Protein AF-A0A9K3E503-F1 (afdb_monomer_lite)

Secondary structure (DSSP, 8-state):
-HHHHHHHHHHHHHHHHHHHHHHHHHHHHHHHHT---HHHHHHHHHHTT--HHHHHHHHHHHHHIIIIIHHHHHHHHHHSHHHHHHHHHHHHHHHHHHHTTTHHHHHHHHHHT----------HHHHHHHHHHHHHHHTPPPHHHHHHHH-TT--HHHHHHHHS---S-----TT---S----------------

Organism: Helianthus annuus (NCBI:txid4232)

Foldseek 3Di:
DVVVVVVVVVVVVVVVVVVVVVVVVVVVVVCVVPDDDVVNVVVVCVVVVHDPVNVVVVVVLVVCCVPPVVVLQVVLLCPDPVLVVLVVQLVVLVCVQVPPQDDPVVVVCVVVVDDDDDDPPGPVVSVVVNVVSVCVSVPDDRVLVVVCVVCVPDDSVVSVVSSDDPDDDDDDDPVPPDPDDPPDDDDDPDDDDDD

Radius of gyration: 33.87 Å; chains: 1; bounding box: 90×36×91 Å

Structure (mmCIF, N/CA/C/O backbone):
data_AF-A0A9K3E503-F1
#
_entry.id   AF-A0A9K3E503-F1
#
loop_
_atom_site.group_PDB
_atom_site.id
_atom_site.type_symbol
_atom_site.label_atom_id
_atom_site.label_alt_id
_atom_site.label_comp_id
_atom_site.label_asym_id
_atom_site.label_entity_id
_atom_site.label_seq_id
_atom_site.pdbx_PDB_ins_code
_atom_site.Cartn_x
_atom_site.Cartn_y
_atom_site.Cartn_z
_atom_site.occupancy
_atom_site.B_iso_or_equiv
_atom_site.auth_seq_id
_atom_site.auth_comp_id
_atom_site.auth_asym_id
_atom_site.auth_atom_id
_atom_site.pdbx_PDB_model_num
ATOM 1 N N . MET A 1 1 ? -11.307 3.758 -65.102 1.00 61.88 1 MET A N 1
ATOM 2 C CA . MET A 1 1 ? -11.541 4.158 -63.690 1.00 61.88 1 MET A CA 1
ATOM 3 C C . MET A 1 1 ? -10.649 3.379 -62.724 1.00 61.88 1 MET A C 1
ATOM 5 O O . MET A 1 1 ? -10.085 4.011 -61.844 1.00 61.88 1 MET A O 1
ATOM 9 N N . LEU A 1 2 ? -10.472 2.063 -62.908 1.00 70.62 2 LEU A N 1
ATOM 10 C CA . LEU A 1 2 ? -9.603 1.213 -62.073 1.00 70.62 2 LEU A CA 1
ATOM 11 C C . LEU A 1 2 ? -8.116 1.608 -62.121 1.00 70.62 2 LEU A C 1
ATOM 13 O O . LEU A 1 2 ? -7.549 1.902 -61.078 1.00 70.62 2 LEU A O 1
ATOM 17 N N . GLU A 1 3 ? -7.537 1.800 -63.310 1.00 75.75 3 GLU A N 1
ATOM 18 C CA . GLU A 1 3 ? -6.114 2.179 -63.436 1.00 75.75 3 GLU A CA 1
ATOM 19 C C . GLU A 1 3 ? -5.738 3.497 -62.737 1.00 75.75 3 GLU A C 1
ATOM 21 O O . GLU A 1 3 ? -4.605 3.687 -62.304 1.00 75.75 3 GLU A O 1
ATOM 26 N N . LYS A 1 4 ? -6.678 4.448 -62.631 1.00 79.31 4 LYS A N 1
ATOM 27 C CA . LYS A 1 4 ? -6.435 5.711 -61.915 1.00 79.31 4 LYS A CA 1
ATOM 28 C C . LYS A 1 4 ? -6.378 5.494 -60.401 1.00 79.31 4 LYS A C 1
ATOM 30 O O . LYS A 1 4 ? -5.615 6.184 -59.735 1.00 79.31 4 LYS A O 1
ATOM 35 N N . LYS A 1 5 ? -7.164 4.547 -59.877 1.00 79.88 5 LYS A N 1
ATOM 36 C CA . LYS A 1 5 ? -7.157 4.173 -58.457 1.00 79.88 5 LYS A CA 1
ATOM 37 C C . LYS A 1 5 ? -5.901 3.385 -58.098 1.00 79.88 5 LYS A C 1
ATOM 39 O O . LYS A 1 5 ? -5.298 3.676 -57.078 1.00 79.88 5 LYS A O 1
ATOM 44 N N . GLU A 1 6 ? -5.463 2.471 -58.961 1.00 81.50 6 GLU A N 1
ATOM 45 C CA . GLU A 1 6 ? -4.222 1.708 -58.759 1.00 81.50 6 GLU A CA 1
ATOM 46 C C . GLU A 1 6 ? -2.989 2.615 -58.737 1.00 81.50 6 GLU A C 1
ATOM 48 O O . GLU A 1 6 ? -2.132 2.474 -57.872 1.00 81.50 6 GLU A O 1
ATOM 53 N N . ARG A 1 7 ? -2.930 3.616 -59.626 1.00 84.00 7 ARG A N 1
ATOM 54 C CA . ARG A 1 7 ? -1.847 4.613 -59.615 1.00 84.00 7 ARG A CA 1
ATOM 55 C C . ARG A 1 7 ? -1.886 5.533 -58.396 1.00 84.00 7 ARG A C 1
ATOM 57 O O . ARG A 1 7 ? -0.832 5.972 -57.956 1.00 84.00 7 ARG A O 1
ATOM 64 N N . ALA A 1 8 ? -3.071 5.862 -57.883 1.00 85.62 8 ALA A N 1
ATOM 65 C CA . ALA A 1 8 ? -3.196 6.646 -56.654 1.00 85.62 8 ALA A CA 1
ATOM 66 C C . ALA A 1 8 ? -2.721 5.834 -55.442 1.00 85.62 8 ALA A C 1
ATOM 68 O O . ALA A 1 8 ? -1.895 6.314 -54.676 1.00 85.62 8 ALA A O 1
ATOM 69 N N . TRP A 1 9 ? -3.149 4.574 -55.352 1.00 87.38 9 TRP A N 1
ATOM 70 C CA . TRP A 1 9 ? -2.738 3.660 -54.293 1.00 87.38 9 TRP A CA 1
ATOM 71 C C . TRP A 1 9 ? -1.231 3.373 -54.314 1.00 87.38 9 TRP A C 1
ATOM 73 O O . TRP A 1 9 ? -0.597 3.380 -53.268 1.00 87.38 9 TRP A O 1
ATOM 83 N N . ALA A 1 10 ? -0.623 3.206 -55.494 1.00 88.69 10 ALA A N 1
ATOM 84 C CA . ALA A 1 10 ? 0.825 3.021 -55.610 1.00 88.69 10 ALA A CA 1
ATOM 85 C C . ALA A 1 10 ? 1.620 4.215 -55.050 1.00 88.69 10 ALA A C 1
ATOM 87 O O . ALA A 1 10 ? 2.601 4.009 -54.345 1.00 88.69 10 ALA A O 1
ATOM 88 N N . ARG A 1 11 ? 1.165 5.450 -55.302 1.00 88.88 11 ARG A N 1
ATOM 89 C CA . ARG A 1 11 ? 1.800 6.663 -54.756 1.00 88.88 11 ARG A CA 1
ATOM 90 C C . ARG A 1 11 ? 1.593 6.807 -53.255 1.00 88.88 11 ARG A C 1
ATOM 92 O O . ARG A 1 11 ? 2.497 7.250 -52.565 1.00 88.88 11 ARG A O 1
ATOM 99 N N . GLU A 1 12 ? 0.415 6.445 -52.751 1.00 87.81 12 GLU A N 1
ATOM 100 C CA . GLU A 1 12 ? 0.157 6.430 -51.307 1.00 87.81 12 GLU A CA 1
ATOM 101 C C . GLU A 1 12 ? 1.048 5.405 -50.598 1.00 87.81 12 GLU A C 1
ATOM 103 O O . GLU A 1 12 ? 1.606 5.700 -49.547 1.00 87.81 12 GLU A O 1
ATOM 108 N N . MET A 1 13 ? 1.238 4.223 -51.189 1.00 91.00 13 MET A N 1
ATOM 109 C CA . MET A 1 13 ? 2.132 3.200 -50.642 1.00 91.00 13 MET A CA 1
ATOM 110 C C . MET A 1 13 ? 3.608 3.614 -50.693 1.00 91.00 13 MET A C 1
ATOM 112 O O . MET A 1 13 ? 4.355 3.265 -49.783 1.00 91.00 13 MET A O 1
ATOM 116 N N . GLU A 1 14 ? 4.020 4.352 -51.725 1.00 92.69 14 GLU A N 1
ATOM 117 C CA . GLU A 1 14 ? 5.370 4.918 -51.845 1.00 92.69 14 GLU A CA 1
ATOM 118 C C . GLU A 1 14 ? 5.609 6.016 -50.798 1.00 92.69 14 GLU A C 1
ATOM 120 O O . GLU A 1 14 ? 6.572 5.930 -50.043 1.00 92.69 14 GLU A O 1
ATOM 125 N N . ALA A 1 15 ? 4.672 6.955 -50.641 1.00 91.06 15 ALA A N 1
ATOM 126 C CA . ALA A 1 15 ? 4.744 7.990 -49.608 1.00 91.06 15 ALA A CA 1
ATOM 127 C C . ALA A 1 15 ? 4.776 7.401 -48.184 1.00 91.06 15 ALA A C 1
ATOM 129 O O . ALA A 1 15 ? 5.547 7.848 -47.339 1.00 91.06 15 ALA A O 1
ATOM 130 N N . LEU A 1 16 ? 3.988 6.352 -47.920 1.00 89.19 16 LEU A N 1
ATOM 131 C CA . LEU A 1 16 ? 4.019 5.639 -46.638 1.00 89.19 16 LEU A CA 1
ATOM 132 C C . LEU A 1 16 ? 5.337 4.884 -46.408 1.00 89.19 16 LEU A C 1
ATOM 134 O O . LEU A 1 16 ? 5.752 4.705 -45.262 1.00 89.19 16 LEU A O 1
ATOM 138 N N . ALA A 1 17 ? 5.983 4.397 -47.471 1.00 92.06 17 ALA A N 1
ATOM 139 C CA . ALA A 1 17 ? 7.284 3.747 -47.362 1.00 92.06 17 ALA A CA 1
ATOM 140 C C . ALA A 1 17 ? 8.381 4.760 -47.005 1.00 92.06 17 ALA A C 1
ATOM 142 O O . ALA A 1 17 ? 9.189 4.470 -46.122 1.00 92.06 17 ALA A O 1
ATOM 143 N N . GLU A 1 18 ? 8.354 5.943 -47.623 1.00 91.44 18 GLU A N 1
ATOM 144 C CA . GLU A 1 18 ? 9.263 7.054 -47.316 1.00 91.44 18 GLU A CA 1
ATOM 145 C C . GLU A 1 18 ? 9.074 7.556 -45.876 1.00 91.44 18 GLU A C 1
ATOM 147 O O . GLU A 1 18 ? 10.041 7.627 -45.117 1.00 91.44 18 GLU A O 1
ATOM 152 N N . GLU A 1 19 ? 7.831 7.794 -45.442 1.00 91.31 19 GLU A N 1
ATOM 153 C CA . GLU A 1 19 ? 7.527 8.231 -44.068 1.00 91.31 19 GLU A CA 1
ATOM 154 C C . GLU A 1 19 ? 7.997 7.203 -43.023 1.00 91.31 19 GLU A C 1
ATOM 156 O O . GLU A 1 19 ? 8.531 7.546 -41.966 1.00 91.31 19 GLU A O 1
ATOM 161 N N . LYS A 1 20 ? 7.850 5.907 -43.322 1.00 91.81 20 LYS A N 1
ATOM 162 C CA . LYS A 1 20 ? 8.332 4.836 -42.444 1.00 91.81 20 LYS A CA 1
ATOM 163 C C . LYS A 1 20 ? 9.860 4.812 -42.350 1.00 91.81 20 LYS A C 1
ATOM 165 O O . LYS A 1 20 ? 10.388 4.493 -41.283 1.00 91.81 20 LYS A O 1
ATOM 170 N N . GLU A 1 21 ? 10.565 5.089 -43.443 1.00 93.94 21 GLU A N 1
ATOM 171 C CA . GLU A 1 21 ? 12.027 5.155 -43.452 1.00 93.94 21 GLU A CA 1
ATOM 172 C C . GLU A 1 21 ? 12.530 6.356 -42.642 1.00 93.94 21 GLU A C 1
ATOM 174 O O . GLU A 1 21 ? 13.426 6.196 -41.810 1.00 93.94 21 GLU A O 1
ATOM 179 N N . GLU A 1 22 ? 11.887 7.515 -42.790 1.00 92.19 22 GLU A N 1
ATOM 180 C CA . GLU A 1 22 ? 12.180 8.715 -42.003 1.00 92.19 22 GLU A CA 1
ATOM 181 C C . GLU A 1 22 ? 11.948 8.478 -40.501 1.00 92.19 22 GLU A C 1
ATOM 183 O O . GLU A 1 22 ? 12.837 8.722 -39.683 1.00 92.19 22 GLU A O 1
ATOM 188 N N . LEU A 1 23 ? 10.810 7.886 -40.125 1.00 89.75 23 LEU A N 1
ATOM 189 C CA . LEU A 1 23 ? 10.522 7.522 -38.732 1.00 89.75 23 LEU A CA 1
ATOM 190 C C . LEU A 1 23 ? 11.513 6.491 -38.176 1.00 89.75 23 LEU A C 1
ATOM 192 O O . LEU A 1 23 ? 11.885 6.554 -37.003 1.00 89.75 23 LEU A O 1
ATOM 196 N N . ALA A 1 24 ? 11.962 5.534 -38.991 1.00 92.19 24 ALA A N 1
ATOM 197 C CA . ALA A 1 24 ? 12.969 4.564 -38.570 1.00 92.19 24 ALA A CA 1
ATOM 198 C C . ALA A 1 24 ? 14.336 5.227 -38.330 1.00 92.19 24 ALA A C 1
ATOM 200 O O . ALA A 1 24 ? 15.026 4.870 -37.368 1.00 92.19 24 ALA A O 1
ATOM 201 N N . ALA A 1 25 ? 14.714 6.197 -39.167 1.00 93.00 25 ALA A N 1
ATOM 202 C CA . ALA A 1 25 ? 15.928 6.987 -38.995 1.00 93.00 25 ALA A CA 1
ATOM 203 C C . ALA A 1 25 ? 15.859 7.865 -37.735 1.00 93.00 25 ALA A C 1
ATOM 205 O O . ALA A 1 25 ? 16.807 7.872 -36.950 1.00 93.00 25 ALA A O 1
ATOM 206 N N . GLU A 1 26 ? 14.720 8.511 -37.483 1.00 90.31 26 GLU A N 1
ATOM 207 C CA . GLU A 1 26 ? 14.491 9.334 -36.292 1.00 90.31 26 GLU A CA 1
ATOM 208 C C . GLU A 1 26 ? 14.538 8.494 -35.005 1.00 90.31 26 GLU A C 1
ATOM 210 O O . GLU A 1 26 ? 15.244 8.830 -34.057 1.00 90.31 26 GLU A O 1
ATOM 215 N N . VAL A 1 27 ? 13.881 7.327 -34.979 1.00 87.06 27 VAL A N 1
ATOM 216 C CA . VAL A 1 27 ? 13.947 6.404 -33.830 1.00 87.06 27 VAL A CA 1
ATOM 217 C C . VAL A 1 27 ? 15.375 5.919 -33.583 1.00 87.06 27 VAL A C 1
ATOM 219 O O . VAL A 1 27 ? 15.788 5.759 -32.431 1.00 87.06 27 VAL A O 1
ATOM 222 N N . LYS A 1 28 ? 16.149 5.671 -34.646 1.00 89.25 28 LYS A N 1
ATOM 223 C CA . LYS A 1 28 ? 17.558 5.291 -34.524 1.00 89.25 28 LYS A CA 1
ATOM 224 C C . LYS A 1 28 ? 18.387 6.437 -33.940 1.00 89.25 28 LYS A C 1
ATOM 226 O O . LYS A 1 28 ? 19.136 6.203 -32.995 1.00 89.25 28 LYS A O 1
ATOM 231 N N . HIS A 1 29 ? 18.205 7.656 -34.439 1.00 85.31 29 HIS A N 1
ATOM 232 C CA . HIS A 1 29 ? 18.899 8.840 -33.943 1.00 85.31 29 HIS A CA 1
ATOM 233 C C . HIS A 1 29 ? 18.573 9.122 -32.470 1.00 85.31 29 HIS A C 1
ATOM 235 O O . HIS A 1 29 ? 19.474 9.326 -31.659 1.00 85.31 29 HIS A O 1
ATOM 241 N N . GLN A 1 30 ? 17.300 9.022 -32.082 1.00 77.38 30 GLN A N 1
ATOM 242 C CA . GLN A 1 30 ? 16.880 9.159 -30.686 1.00 77.38 30 GLN A CA 1
ATOM 243 C C . GLN A 1 30 ? 17.476 8.072 -29.791 1.00 77.38 30 GLN A C 1
ATOM 245 O O . GLN A 1 30 ? 17.909 8.361 -28.677 1.00 77.38 30 GLN A O 1
ATOM 250 N N . ARG A 1 31 ? 17.542 6.820 -30.263 1.00 80.06 31 ARG A N 1
ATOM 251 C CA . ARG A 1 31 ? 18.221 5.747 -29.522 1.00 80.06 31 ARG A CA 1
ATOM 252 C C . ARG A 1 31 ? 19.698 6.044 -29.318 1.00 80.06 31 ARG A C 1
ATOM 254 O O . ARG A 1 31 ? 20.196 5.759 -28.240 1.00 80.06 31 ARG A O 1
ATOM 261 N N . GLU A 1 32 ? 20.380 6.595 -30.315 1.00 82.62 32 GLU A N 1
ATOM 262 C CA . GLU A 1 32 ? 21.791 6.973 -30.209 1.00 82.62 32 GLU A CA 1
ATOM 263 C C . GLU A 1 32 ? 21.980 8.137 -29.222 1.00 82.62 32 GLU A C 1
ATOM 265 O O . GLU A 1 32 ? 22.823 8.043 -28.332 1.00 82.62 32 GLU A O 1
ATOM 270 N N . LEU A 1 33 ? 21.137 9.173 -29.285 1.00 76.56 33 LEU A N 1
ATOM 271 C CA . LEU A 1 33 ? 21.170 10.313 -28.356 1.00 76.56 33 LEU A CA 1
ATOM 272 C C . LEU A 1 33 ? 20.869 9.926 -26.902 1.00 76.56 33 LEU A C 1
ATOM 274 O O . LEU A 1 33 ? 21.467 10.472 -25.978 1.00 76.56 33 LEU A O 1
ATOM 278 N N . HIS A 1 34 ? 19.939 8.995 -26.690 1.00 69.94 34 HIS A N 1
ATOM 279 C CA . HIS A 1 34 ? 19.568 8.508 -25.359 1.00 69.94 34 HIS A CA 1
ATOM 280 C C . HIS A 1 34 ? 20.349 7.264 -24.928 1.00 69.94 34 HIS A C 1
ATOM 282 O O . HIS A 1 34 ? 20.125 6.749 -23.828 1.00 69.94 34 HIS A O 1
ATOM 288 N N . SER A 1 35 ? 21.267 6.769 -25.763 1.00 73.88 35 SER A N 1
ATOM 289 C CA . SER A 1 35 ? 22.151 5.678 -25.375 1.00 73.88 35 SER A CA 1
ATOM 290 C C . SER A 1 35 ? 23.223 6.218 -24.440 1.00 73.88 35 SER A C 1
ATOM 292 O O . SER A 1 35 ? 24.172 6.880 -24.844 1.00 73.88 35 SER A O 1
ATOM 294 N N . VAL A 1 36 ? 23.064 5.936 -23.151 1.00 75.38 36 VAL A N 1
ATOM 295 C CA . VAL A 1 36 ? 24.156 6.104 -22.196 1.00 75.38 36 VAL A CA 1
ATOM 296 C C . VAL A 1 36 ? 25.145 4.975 -22.464 1.00 75.38 36 VAL A C 1
ATOM 298 O O . VAL A 1 36 ? 24.762 3.801 -22.440 1.00 75.38 36 VAL A O 1
ATOM 301 N N . SER A 1 37 ? 26.403 5.307 -22.759 1.00 78.62 37 SER A N 1
ATOM 302 C CA . SER A 1 37 ? 27.403 4.269 -22.983 1.00 78.62 37 SER A CA 1
ATOM 303 C C . SER A 1 37 ? 27.718 3.557 -21.665 1.00 78.62 37 SER A C 1
ATOM 305 O O . SER A 1 37 ? 27.681 4.156 -20.589 1.00 78.62 37 SER A O 1
ATOM 307 N N . GLN A 1 38 ? 28.074 2.271 -21.732 1.00 76.75 38 GLN A N 1
ATOM 308 C CA . GLN A 1 38 ? 28.505 1.525 -20.543 1.00 76.75 38 GLN A CA 1
ATOM 309 C C . GLN A 1 38 ? 29.677 2.227 -19.839 1.00 76.75 38 GLN A C 1
ATOM 311 O O . GLN A 1 38 ? 29.742 2.249 -18.618 1.00 76.75 38 GLN A O 1
ATOM 316 N N . LYS A 1 39 ? 30.554 2.875 -20.613 1.00 79.44 39 LYS A N 1
ATOM 317 C CA . LYS A 1 39 ? 31.692 3.639 -20.101 1.00 79.44 39 LYS A CA 1
ATOM 318 C C . LYS A 1 39 ? 31.259 4.869 -19.295 1.00 79.44 39 LYS A C 1
ATOM 320 O O . LYS A 1 39 ? 31.895 5.177 -18.292 1.00 79.44 39 LYS A O 1
ATOM 325 N N . ASP A 1 40 ? 30.187 5.545 -19.703 1.00 81.44 40 ASP A N 1
ATOM 326 C CA . ASP A 1 40 ? 29.635 6.689 -18.966 1.00 81.44 40 ASP A CA 1
ATOM 327 C C . ASP A 1 40 ? 28.946 6.238 -17.674 1.00 81.44 40 ASP A C 1
ATOM 329 O O . ASP A 1 40 ? 29.075 6.893 -16.640 1.00 81.44 40 ASP A O 1
ATOM 333 N N . LEU A 1 41 ? 28.273 5.081 -17.706 1.00 76.38 41 LEU A N 1
ATOM 334 C CA . LEU A 1 41 ? 27.731 4.447 -16.502 1.00 76.38 41 LEU A CA 1
ATOM 335 C C . LEU A 1 41 ? 28.844 4.057 -15.529 1.00 76.38 41 LEU A C 1
ATOM 337 O O . LEU A 1 41 ? 28.756 4.394 -14.354 1.00 76.38 41 LEU A O 1
ATOM 341 N N . ASP A 1 42 ? 29.897 3.396 -16.009 1.00 78.69 42 ASP A N 1
ATOM 342 C CA . ASP A 1 42 ? 31.034 2.972 -15.187 1.00 78.69 42 ASP A CA 1
ATOM 343 C C . ASP A 1 42 ? 31.774 4.177 -14.579 1.00 78.69 42 ASP A C 1
ATOM 345 O O . ASP A 1 42 ? 32.198 4.123 -13.425 1.00 78.69 42 ASP A O 1
ATOM 349 N N . MET A 1 43 ? 31.880 5.288 -15.318 1.00 82.06 43 MET A N 1
ATOM 350 C CA . MET A 1 43 ? 32.446 6.545 -14.819 1.00 82.06 43 MET A CA 1
ATOM 351 C C . MET A 1 43 ? 31.577 7.173 -13.723 1.00 82.06 43 MET A C 1
ATOM 353 O O . MET A 1 43 ? 32.111 7.541 -12.679 1.00 82.06 43 MET A O 1
ATOM 357 N N . MET A 1 44 ? 30.252 7.240 -13.910 1.00 79.62 44 MET A N 1
ATOM 358 C CA . MET A 1 44 ? 29.341 7.686 -12.847 1.00 79.62 44 MET A CA 1
ATOM 359 C C . MET A 1 44 ? 29.428 6.778 -11.619 1.00 79.62 44 MET A C 1
ATOM 361 O O . MET A 1 44 ? 29.537 7.256 -10.497 1.00 79.62 44 MET A O 1
ATOM 365 N N . TYR A 1 45 ? 29.394 5.460 -11.812 1.00 80.12 45 TYR A N 1
ATOM 366 C CA . TYR A 1 45 ? 29.507 4.487 -10.729 1.00 80.12 45 TYR A CA 1
ATOM 367 C C . TYR A 1 45 ? 30.801 4.684 -9.930 1.00 80.12 45 TYR A C 1
ATOM 369 O O . TYR A 1 45 ? 30.751 4.753 -8.702 1.00 80.12 45 TYR A O 1
ATOM 377 N N . ALA A 1 46 ? 31.933 4.888 -10.610 1.00 77.62 46 ALA A N 1
ATOM 378 C CA . ALA A 1 46 ? 33.206 5.200 -9.968 1.00 77.62 46 ALA A CA 1
ATOM 379 C C . ALA A 1 46 ? 33.173 6.524 -9.182 1.00 7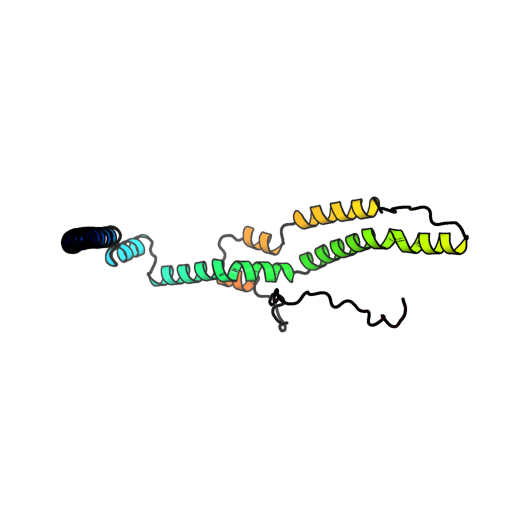7.62 46 ALA A C 1
ATOM 381 O O . ALA A 1 46 ? 33.685 6.575 -8.065 1.00 77.62 46 ALA A O 1
ATOM 382 N N . GLU A 1 47 ? 32.546 7.573 -9.723 1.00 79.94 47 GLU A N 1
ATOM 383 C CA . GLU A 1 47 ? 32.394 8.872 -9.052 1.00 79.94 47 GLU A CA 1
ATOM 384 C C . GLU A 1 47 ? 31.539 8.775 -7.777 1.00 79.94 47 GLU A C 1
ATOM 386 O O . GLU A 1 47 ? 31.870 9.373 -6.754 1.00 79.94 47 GLU A O 1
ATOM 391 N N . TYR A 1 48 ? 30.482 7.959 -7.803 1.00 76.25 48 TYR A N 1
ATOM 392 C CA . TYR A 1 48 ? 29.620 7.706 -6.645 1.00 76.25 48 TYR A CA 1
ATOM 393 C C . TYR A 1 48 ? 30.151 6.616 -5.699 1.00 76.25 48 TYR A C 1
ATOM 395 O O . TYR A 1 48 ? 29.505 6.329 -4.690 1.00 76.25 48 TYR A O 1
ATOM 403 N N . GLY A 1 49 ? 31.297 5.994 -6.002 1.00 77.62 49 GLY A N 1
ATOM 404 C CA . GLY A 1 49 ? 31.826 4.856 -5.241 1.00 77.62 49 GLY A CA 1
ATOM 405 C C . GLY A 1 49 ? 30.887 3.642 -5.223 1.00 77.62 49 GLY A C 1
ATOM 406 O O . GLY A 1 49 ? 30.941 2.834 -4.299 1.00 77.62 49 GLY A O 1
ATOM 407 N N . MET A 1 50 ? 30.007 3.538 -6.217 1.00 77.06 50 MET A N 1
ATOM 408 C CA . MET A 1 50 ? 28.995 2.496 -6.359 1.00 77.06 50 MET A CA 1
ATOM 409 C C . MET A 1 50 ? 29.445 1.500 -7.414 1.00 77.06 50 MET A C 1
ATOM 411 O O . MET A 1 50 ? 30.010 1.883 -8.430 1.00 77.06 50 MET A O 1
ATOM 415 N N . THR A 1 51 ? 29.176 0.218 -7.215 1.00 80.12 51 THR A N 1
ATOM 416 C CA . THR A 1 51 ? 29.438 -0.790 -8.246 1.00 80.12 51 THR A CA 1
ATOM 417 C C . THR A 1 51 ? 28.183 -1.076 -9.073 1.00 80.12 51 THR A C 1
ATOM 419 O O . THR A 1 51 ? 27.055 -0.787 -8.660 1.00 80.12 51 THR A O 1
ATOM 422 N N . SER A 1 52 ? 28.362 -1.685 -10.250 1.00 78.50 52 SER A N 1
ATOM 423 C CA . SER A 1 52 ? 27.234 -2.224 -11.027 1.00 78.50 52 SER A CA 1
ATOM 424 C C . SER A 1 52 ? 26.398 -3.202 -10.184 1.00 78.50 52 SER A C 1
ATOM 426 O O . SER A 1 52 ? 25.165 -3.163 -10.220 1.00 78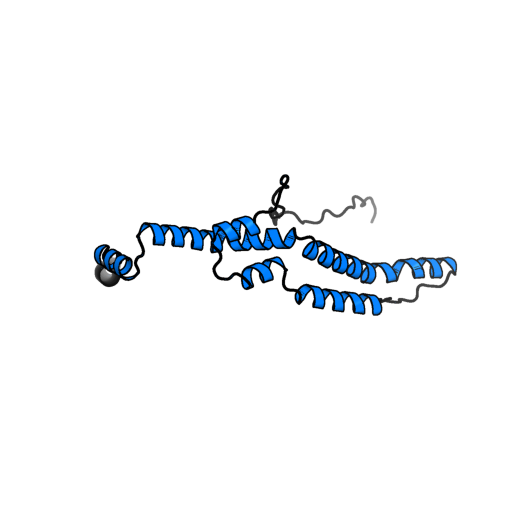.50 52 SER A O 1
ATOM 428 N N . ASP A 1 53 ? 27.068 -3.993 -9.339 1.00 83.44 53 ASP A N 1
ATOM 429 C CA . ASP A 1 53 ? 26.441 -4.930 -8.406 1.00 83.44 53 ASP A CA 1
ATOM 430 C C . ASP A 1 53 ? 25.581 -4.212 -7.355 1.00 83.44 53 ASP A C 1
ATOM 432 O O . ASP A 1 53 ? 24.464 -4.652 -7.066 1.00 83.44 53 ASP A O 1
ATOM 436 N N . ASP A 1 54 ? 26.040 -3.072 -6.826 1.00 84.12 54 ASP A N 1
ATOM 437 C CA . ASP A 1 54 ? 25.257 -2.258 -5.890 1.00 84.12 54 ASP A CA 1
ATOM 438 C C . ASP A 1 54 ? 23.989 -1.707 -6.545 1.00 84.12 54 ASP A C 1
ATOM 440 O O . ASP A 1 54 ? 22.916 -1.739 -5.937 1.00 84.12 54 ASP A O 1
ATOM 444 N N . ASN A 1 55 ? 24.074 -1.243 -7.796 1.00 84.00 55 ASN A N 1
ATOM 445 C CA . ASN A 1 55 ? 22.891 -0.766 -8.505 1.00 84.00 55 ASN A CA 1
ATOM 446 C C . ASN A 1 55 ? 21.915 -1.912 -8.812 1.00 84.00 55 ASN A C 1
ATOM 448 O O . ASN A 1 55 ? 20.703 -1.762 -8.651 1.00 84.00 55 ASN A O 1
ATOM 452 N N . GLN A 1 56 ? 22.421 -3.091 -9.183 1.00 87.00 56 GLN A N 1
ATOM 453 C CA . GLN A 1 56 ? 21.574 -4.264 -9.386 1.00 87.00 56 GLN A CA 1
ATOM 454 C C . GLN A 1 56 ? 20.896 -4.706 -8.079 1.00 87.00 56 GLN A C 1
ATOM 456 O O . GLN A 1 56 ? 19.718 -5.078 -8.094 1.00 87.00 56 GLN A O 1
ATOM 461 N N . ARG A 1 57 ? 21.604 -4.644 -6.943 1.00 89.12 57 ARG A N 1
ATOM 462 C CA . ARG A 1 57 ? 21.028 -4.895 -5.613 1.00 89.12 57 ARG A CA 1
ATOM 463 C C . ARG A 1 57 ? 19.916 -3.892 -5.307 1.00 89.12 57 ARG A C 1
ATOM 465 O O . ARG A 1 57 ? 18.797 -4.315 -5.023 1.00 89.12 57 ARG A O 1
ATOM 472 N N . LEU A 1 58 ? 20.180 -2.594 -5.459 1.00 88.62 58 LEU A N 1
ATOM 473 C CA . LEU A 1 58 ? 19.187 -1.536 -5.243 1.00 88.62 58 LEU A CA 1
ATOM 474 C C . LEU A 1 58 ? 17.965 -1.688 -6.156 1.00 88.62 58 LEU A C 1
ATOM 476 O O . LEU A 1 58 ? 16.838 -1.454 -5.726 1.00 88.62 58 LEU A O 1
ATOM 480 N N . ALA A 1 59 ? 18.159 -2.100 -7.409 1.00 89.38 59 ALA A N 1
ATOM 481 C CA . ALA A 1 59 ? 17.061 -2.353 -8.334 1.00 89.38 59 ALA A CA 1
ATOM 482 C C . ALA A 1 59 ? 16.160 -3.499 -7.847 1.00 89.38 59 ALA A C 1
ATOM 484 O O . ALA A 1 59 ? 14.936 -3.362 -7.857 1.00 89.38 59 ALA A O 1
ATOM 485 N N . LYS A 1 60 ? 16.747 -4.604 -7.367 1.00 91.75 60 LYS A N 1
ATOM 486 C CA . LYS A 1 60 ? 16.000 -5.735 -6.787 1.00 91.75 60 LYS A CA 1
ATOM 487 C C . LYS A 1 60 ? 15.258 -5.336 -5.513 1.00 91.75 60 LYS A C 1
ATOM 489 O O . LYS A 1 60 ? 14.100 -5.700 -5.341 1.00 91.75 60 LYS A O 1
ATOM 494 N N . GLU A 1 61 ? 15.908 -4.576 -4.641 1.00 92.81 61 GLU A N 1
ATOM 495 C CA . GLU A 1 61 ? 15.320 -4.059 -3.404 1.00 92.81 61 GLU A CA 1
ATOM 496 C C . GLU A 1 61 ? 14.123 -3.141 -3.671 1.00 92.81 61 GLU A C 1
ATOM 498 O O . GLU A 1 61 ? 13.049 -3.338 -3.101 1.00 92.81 61 GLU A O 1
ATOM 503 N N . LYS A 1 62 ? 14.275 -2.184 -4.594 1.00 91.31 62 LYS A N 1
ATOM 504 C CA . LYS A 1 62 ? 13.184 -1.304 -5.036 1.00 91.31 62 LYS A CA 1
ATOM 505 C C . LYS A 1 62 ? 12.042 -2.097 -5.655 1.00 91.31 62 LYS A C 1
ATOM 507 O O . LYS A 1 62 ? 10.884 -1.832 -5.346 1.00 91.31 62 LYS A O 1
ATOM 512 N N . HIS A 1 63 ? 12.366 -3.067 -6.511 1.00 92.44 63 HIS A N 1
ATOM 513 C CA . HIS A 1 63 ? 11.367 -3.935 -7.120 1.00 92.44 63 HIS A CA 1
ATOM 514 C C . HIS A 1 63 ? 10.549 -4.657 -6.048 1.00 92.44 63 HIS A C 1
ATOM 516 O O . HIS A 1 63 ? 9.328 -4.544 -6.055 1.00 92.44 63 HIS A O 1
ATOM 522 N N . TRP A 1 64 ? 11.218 -5.294 -5.083 1.00 93.56 64 TRP A N 1
ATOM 523 C CA . TRP A 1 64 ? 10.559 -5.977 -3.972 1.00 93.56 64 TRP A CA 1
ATOM 524 C C . TRP A 1 64 ? 9.667 -5.039 -3.151 1.00 93.56 64 TRP A C 1
ATOM 526 O O . TRP A 1 64 ? 8.540 -5.399 -2.825 1.00 93.56 64 TRP A O 1
ATOM 536 N N . LEU A 1 65 ? 10.127 -3.822 -2.840 1.00 91.88 65 LEU A N 1
ATOM 537 C CA . LEU A 1 65 ? 9.336 -2.863 -2.064 1.00 91.88 65 LEU A CA 1
ATOM 538 C C . LEU A 1 65 ? 8.010 -2.517 -2.764 1.00 91.88 65 LEU A C 1
ATOM 540 O O . LEU A 1 65 ? 6.968 -2.433 -2.114 1.00 91.88 65 LEU A O 1
ATOM 544 N N . ILE A 1 66 ? 8.057 -2.351 -4.089 1.00 90.75 66 ILE A N 1
ATOM 545 C CA . ILE A 1 66 ? 6.902 -1.999 -4.921 1.00 90.75 66 ILE A CA 1
ATOM 546 C C . ILE A 1 66 ? 5.951 -3.189 -5.092 1.00 90.75 66 ILE A C 1
ATOM 548 O O . ILE A 1 66 ? 4.738 -3.004 -5.029 1.00 90.75 66 ILE A O 1
ATOM 552 N N . THR A 1 67 ? 6.475 -4.394 -5.326 1.00 91.50 67 THR A N 1
ATOM 553 C CA . THR A 1 67 ? 5.647 -5.568 -5.642 1.00 91.50 67 THR A CA 1
ATOM 554 C C . THR A 1 67 ? 5.126 -6.292 -4.406 1.00 91.50 67 THR A C 1
ATOM 556 O O . THR A 1 67 ? 3.975 -6.721 -4.388 1.00 91.50 67 THR A O 1
ATOM 559 N N . GLU A 1 68 ? 5.952 -6.426 -3.370 1.00 91.44 68 GLU A N 1
ATOM 560 C CA . GLU A 1 68 ? 5.679 -7.268 -2.201 1.00 91.44 68 GLU A CA 1
ATOM 561 C C . GLU A 1 68 ? 5.696 -6.485 -0.887 1.00 91.44 68 GLU A C 1
ATOM 563 O O . GLU A 1 68 ? 4.915 -6.792 0.013 1.00 91.44 68 GLU A O 1
ATOM 568 N N . GLY A 1 69 ? 6.546 -5.461 -0.765 1.00 90.56 69 GLY A N 1
ATOM 569 C CA . GLY A 1 69 ? 6.803 -4.760 0.496 1.00 90.56 69 GLY A CA 1
ATOM 570 C C . GLY A 1 69 ? 5.544 -4.179 1.141 1.00 90.56 69 GLY A C 1
ATOM 571 O O . GLY A 1 69 ? 5.289 -4.412 2.324 1.00 90.56 69 GLY A O 1
ATOM 572 N N . PHE A 1 70 ? 4.700 -3.497 0.361 1.00 89.50 70 PHE A N 1
ATOM 573 C CA . PHE A 1 70 ? 3.417 -2.986 0.859 1.00 89.50 70 PHE A CA 1
ATOM 574 C C . PHE A 1 70 ? 2.458 -4.103 1.286 1.00 89.50 70 PHE A C 1
ATOM 576 O O . PHE A 1 70 ? 1.791 -3.982 2.314 1.00 89.50 70 PHE A O 1
ATOM 583 N N . GLY A 1 71 ? 2.404 -5.203 0.533 1.00 90.81 71 GLY A N 1
ATOM 584 C CA . GLY A 1 71 ? 1.576 -6.360 0.874 1.00 90.81 71 GLY A CA 1
ATOM 585 C C . GLY A 1 71 ? 2.034 -7.031 2.170 1.00 90.81 71 GLY A C 1
ATOM 586 O O . GLY A 1 71 ? 1.209 -7.329 3.038 1.00 90.81 71 GLY A O 1
ATOM 587 N N . ALA A 1 72 ? 3.346 -7.203 2.342 1.00 91.00 72 ALA A N 1
ATOM 588 C CA . ALA A 1 72 ? 3.946 -7.726 3.564 1.00 91.00 72 ALA A CA 1
ATOM 589 C C . ALA A 1 72 ? 3.649 -6.816 4.766 1.00 91.00 72 ALA A C 1
ATOM 591 O O . ALA A 1 72 ? 3.231 -7.302 5.816 1.00 91.00 72 ALA A O 1
ATOM 592 N N . PHE A 1 73 ? 3.761 -5.495 4.593 1.00 92.06 73 PHE A N 1
ATOM 593 C CA . PHE A 1 73 ? 3.422 -4.521 5.630 1.00 92.06 73 PHE A CA 1
ATOM 594 C C . PHE A 1 73 ? 1.950 -4.592 6.044 1.00 92.06 73 PHE A C 1
ATOM 596 O O . PHE A 1 73 ? 1.654 -4.735 7.230 1.00 92.06 73 PHE A O 1
ATOM 603 N N . LEU A 1 74 ? 1.021 -4.548 5.086 1.00 90.50 74 LEU A N 1
ATOM 604 C CA . LEU A 1 74 ? -0.412 -4.639 5.379 1.00 90.50 74 LEU A CA 1
ATOM 605 C C . LEU A 1 74 ? -0.763 -5.967 6.053 1.00 90.50 74 LEU A C 1
ATOM 607 O O . LEU A 1 74 ? -1.571 -5.994 6.980 1.00 90.50 74 LEU A O 1
ATOM 611 N N . THR A 1 75 ? -0.117 -7.056 5.636 1.00 91.31 75 THR A N 1
ATOM 612 C CA . THR A 1 75 ? -0.284 -8.367 6.267 1.00 91.31 75 THR A CA 1
ATOM 613 C C . THR A 1 75 ? 0.180 -8.329 7.721 1.00 91.31 75 THR A C 1
ATOM 615 O O . THR A 1 75 ? -0.591 -8.698 8.607 1.00 91.31 75 THR A O 1
ATOM 618 N N . ALA A 1 76 ? 1.379 -7.808 7.991 1.00 90.62 76 ALA A N 1
ATOM 619 C CA . ALA A 1 76 ? 1.914 -7.681 9.344 1.00 90.62 76 ALA A CA 1
ATOM 620 C C . ALA A 1 76 ? 1.021 -6.801 10.240 1.00 90.62 76 ALA A C 1
ATOM 622 O O . ALA A 1 76 ? 0.686 -7.197 11.358 1.00 90.62 76 ALA A O 1
ATOM 623 N N . VAL A 1 77 ? 0.548 -5.653 9.737 1.00 90.00 77 VAL A N 1
ATOM 624 C CA . VAL A 1 77 ? -0.400 -4.786 10.460 1.00 90.00 77 VAL A CA 1
ATOM 625 C C . VAL A 1 77 ? -1.712 -5.520 10.735 1.00 90.00 77 VAL A C 1
ATOM 627 O O . VAL A 1 77 ? -2.178 -5.511 11.871 1.00 90.00 77 VAL A O 1
ATOM 630 N N . SER A 1 78 ? -2.282 -6.211 9.744 1.00 88.06 78 SER A N 1
ATOM 631 C CA . SER A 1 78 ? -3.542 -6.952 9.911 1.00 88.06 78 SER A CA 1
ATOM 632 C C . SER A 1 78 ? -3.443 -8.089 10.933 1.00 88.06 78 SER A C 1
ATOM 634 O O . SER A 1 78 ? -4.430 -8.456 11.574 1.00 88.06 78 SER A O 1
ATOM 636 N N . GLN A 1 79 ? -2.245 -8.652 11.099 1.00 88.94 79 GLN A N 1
ATOM 637 C CA . GLN A 1 79 ? -1.981 -9.714 12.057 1.00 88.94 79 GLN A CA 1
ATOM 638 C C . GLN A 1 79 ? -1.670 -9.189 13.459 1.00 88.94 79 GLN A C 1
ATOM 640 O O . GLN A 1 79 ? -1.786 -9.971 14.408 1.00 88.94 79 GLN A O 1
ATOM 645 N N . SER A 1 80 ? -1.337 -7.903 13.597 1.00 89.06 80 SER A N 1
ATOM 646 C CA . SER A 1 80 ? -1.053 -7.276 14.886 1.00 89.06 80 SER A CA 1
ATOM 647 C C . SER A 1 80 ? -2.267 -7.310 15.816 1.00 89.06 80 SER A C 1
ATOM 649 O O . SER A 1 80 ? -3.416 -7.121 15.403 1.00 89.06 80 SER A O 1
ATOM 651 N N . GLU A 1 81 ? -2.002 -7.543 17.099 1.00 88.56 81 GLU A N 1
ATOM 652 C CA . GLU A 1 81 ? -3.052 -7.617 18.115 1.00 88.56 81 GLU A CA 1
ATOM 653 C C . GLU A 1 81 ? -3.749 -6.265 18.308 1.00 88.56 81 GLU A C 1
ATOM 655 O O . GLU A 1 81 ? -4.962 -6.202 18.491 1.00 88.56 81 GLU A O 1
ATOM 660 N N . GLU A 1 82 ? -3.003 -5.167 18.180 1.00 88.00 82 GLU A N 1
ATOM 661 C CA . GLU A 1 82 ? -3.531 -3.802 18.265 1.00 88.00 82 GLU A CA 1
ATOM 662 C C . GLU A 1 82 ? -4.596 -3.536 17.194 1.00 88.00 82 GLU A C 1
ATOM 664 O O . GLU A 1 82 ? -5.669 -2.996 17.493 1.00 88.00 82 GLU A O 1
ATOM 669 N N . PHE A 1 83 ? -4.321 -3.955 15.954 1.00 89.25 83 PHE A N 1
ATOM 670 C CA . PHE A 1 83 ? -5.252 -3.814 14.842 1.00 89.25 83 PHE A CA 1
ATOM 671 C C . PHE A 1 83 ? -6.483 -4.702 15.033 1.00 89.25 83 PHE A C 1
ATOM 673 O O . PHE A 1 83 ? -7.610 -4.210 14.956 1.00 89.25 83 PHE A O 1
ATOM 680 N N . LYS A 1 84 ? -6.285 -5.991 15.346 1.00 90.12 84 LYS A N 1
ATOM 681 C CA . LYS A 1 84 ? -7.378 -6.951 15.572 1.00 90.12 84 LYS A CA 1
ATOM 682 C C . LYS A 1 84 ? -8.292 -6.529 16.718 1.00 90.12 84 LYS A C 1
ATOM 684 O O . LYS A 1 84 ? -9.505 -6.495 16.537 1.00 90.12 84 LYS A O 1
ATOM 689 N N . SER A 1 85 ? -7.722 -6.156 17.862 1.00 89.50 85 SER A N 1
ATOM 690 C CA . SER A 1 85 ? -8.474 -5.717 19.041 1.00 89.50 85 SER A CA 1
ATOM 691 C C . SER A 1 85 ? -9.285 -4.455 18.753 1.00 89.50 85 SER A C 1
ATOM 693 O O . SER A 1 85 ? -10.468 -4.375 19.092 1.00 89.50 85 SER A O 1
ATOM 695 N N . SER A 1 86 ? -8.689 -3.476 18.065 1.00 88.50 86 SER A N 1
ATOM 696 C CA . SER A 1 86 ? -9.401 -2.245 17.706 1.00 88.50 86 SER A CA 1
ATOM 697 C C . SER A 1 86 ? -10.532 -2.515 16.706 1.00 88.50 86 SER A C 1
ATOM 699 O O . SER A 1 86 ? -11.640 -2.003 16.874 1.00 88.50 86 SER A O 1
ATOM 701 N N . LEU A 1 87 ? -10.292 -3.376 15.714 1.00 89.56 87 LEU A N 1
ATOM 702 C CA . LEU A 1 87 ? -11.303 -3.794 14.745 1.00 89.56 87 LEU A CA 1
ATOM 703 C C . LEU A 1 87 ? -12.451 -4.561 15.422 1.00 89.56 87 LEU A C 1
ATOM 705 O O . LEU A 1 87 ? -13.624 -4.311 15.144 1.00 89.56 87 LEU A O 1
ATOM 709 N N . GLU A 1 88 ? -12.142 -5.454 16.362 1.00 90.69 88 GLU A N 1
ATOM 710 C CA . GLU A 1 88 ? -13.146 -6.190 17.128 1.00 90.69 88 GLU A CA 1
ATOM 711 C C . GLU A 1 88 ? -14.033 -5.248 17.959 1.00 90.69 88 GLU A C 1
ATOM 713 O O . GLU A 1 88 ? -15.253 -5.426 18.012 1.00 90.69 88 GLU A O 1
ATOM 718 N N . GLN A 1 89 ? -13.456 -4.210 18.572 1.00 89.00 89 GLN A N 1
ATOM 719 C CA . GLN A 1 89 ? -14.220 -3.197 19.306 1.00 89.00 89 GLN A CA 1
ATOM 720 C C . GLN A 1 89 ? -15.203 -2.445 18.400 1.00 89.00 89 GLN A C 1
ATOM 722 O O . GLN A 1 89 ? -16.348 -2.221 18.806 1.00 89.00 89 GLN A O 1
ATOM 727 N N . VAL A 1 90 ? -14.788 -2.100 17.176 1.00 88.31 90 VAL A N 1
ATOM 728 C CA . VAL A 1 90 ? -15.662 -1.483 16.165 1.00 88.31 90 VAL A CA 1
ATOM 729 C C . VAL A 1 90 ? -16.795 -2.438 15.780 1.00 88.31 90 VAL A C 1
ATOM 731 O O . VAL A 1 90 ? -17.961 -2.045 15.836 1.00 88.31 90 VAL A O 1
ATOM 734 N N . TYR A 1 91 ? -16.498 -3.711 15.495 1.00 86.38 91 TYR A N 1
ATOM 735 C CA . TYR A 1 91 ? -17.520 -4.715 15.169 1.00 86.38 91 TYR A CA 1
ATOM 736 C C . TYR A 1 91 ? -18.517 -4.955 16.307 1.00 86.38 91 TYR A C 1
ATOM 738 O O . TYR A 1 91 ? -19.719 -5.087 16.068 1.00 86.38 91 TYR A O 1
ATOM 746 N N . ARG A 1 92 ? -18.052 -5.004 17.560 1.00 86.25 92 ARG A N 1
ATOM 747 C CA . ARG A 1 92 ? -18.935 -5.123 18.730 1.00 86.25 92 ARG A CA 1
ATOM 748 C C . ARG A 1 92 ? -19.841 -3.898 18.862 1.00 86.25 92 ARG A C 1
ATOM 750 O O . ARG A 1 92 ? -21.043 -4.057 19.046 1.00 86.25 92 ARG A O 1
ATOM 757 N N . ALA A 1 93 ? -19.296 -2.692 18.697 1.00 84.19 93 ALA A N 1
ATOM 758 C CA . ALA A 1 93 ? -20.084 -1.462 18.740 1.00 84.19 93 ALA A CA 1
ATOM 759 C C . ALA A 1 93 ? -21.104 -1.377 17.594 1.00 84.19 93 ALA A C 1
ATOM 761 O O . ALA A 1 93 ? -22.211 -0.888 17.809 1.00 84.19 93 ALA A O 1
ATOM 762 N N . TYR A 1 94 ? -20.762 -1.877 16.404 1.00 83.00 94 TYR A N 1
ATOM 763 C CA . TYR A 1 94 ? -21.693 -1.989 15.283 1.00 83.00 94 TYR A CA 1
ATOM 764 C C . TYR A 1 94 ? -22.855 -2.930 15.619 1.00 83.00 94 TYR A C 1
ATOM 766 O O . TYR A 1 94 ? -24.016 -2.542 15.499 1.00 83.00 94 TYR A O 1
ATOM 774 N N . ARG A 1 95 ? -22.558 -4.118 16.168 1.00 78.31 95 ARG A N 1
ATOM 775 C CA . ARG A 1 95 ? -23.598 -5.030 16.664 1.00 78.31 95 ARG A CA 1
ATOM 776 C C . ARG A 1 95 ? -24.475 -4.380 17.732 1.00 78.31 95 ARG A C 1
ATOM 778 O O . ARG A 1 95 ? -25.683 -4.545 17.680 1.00 78.31 95 ARG A O 1
ATOM 785 N N . ASP A 1 96 ? -23.925 -3.592 18.652 1.00 75.81 96 ASP A N 1
ATOM 786 C CA . ASP A 1 96 ? -24.723 -2.891 19.672 1.00 75.81 96 ASP A CA 1
ATOM 787 C C . ASP A 1 96 ? -25.668 -1.822 19.084 1.00 75.81 96 ASP A C 1
ATOM 789 O O . ASP A 1 96 ? -26.722 -1.541 19.666 1.00 75.81 96 ASP A O 1
ATOM 793 N N . VAL A 1 97 ? -25.312 -1.226 17.937 1.00 72.19 97 VAL A N 1
ATOM 794 C CA . VAL A 1 97 ? -26.192 -0.314 17.186 1.00 72.19 97 VAL A CA 1
ATOM 795 C C . VAL A 1 97 ? -27.374 -1.075 16.577 1.00 72.19 97 VAL A C 1
ATOM 797 O O . VAL A 1 97 ? -28.489 -0.557 16.603 1.00 72.19 97 VAL A O 1
ATOM 800 N N . GLU A 1 98 ? -27.155 -2.295 16.082 1.00 65.75 98 GLU A N 1
ATOM 801 C CA . GLU A 1 98 ? -28.187 -3.118 15.435 1.00 65.75 98 GLU A CA 1
ATOM 802 C C . GLU A 1 98 ? -29.043 -3.935 16.425 1.00 65.75 98 GLU A C 1
ATOM 804 O O . GLU A 1 98 ? -30.251 -4.081 16.240 1.00 65.75 98 GLU A O 1
ATOM 809 N N . TYR A 1 99 ? -28.449 -4.459 17.502 1.00 57.00 99 TYR A N 1
ATOM 810 C CA . TYR A 1 99 ? -29.038 -5.531 18.318 1.00 57.00 99 TYR A CA 1
ATOM 811 C C . TYR A 1 99 ? -29.924 -5.038 19.477 1.00 57.00 99 TYR A C 1
ATOM 813 O O . TYR A 1 99 ? -30.749 -5.796 19.991 1.00 57.00 99 TYR A O 1
ATOM 821 N N . GLN A 1 100 ? -29.814 -3.774 19.906 1.00 53.34 100 GLN A N 1
ATOM 822 C CA . GLN A 1 100 ? -30.594 -3.272 21.052 1.00 53.34 100 GLN A CA 1
ATOM 823 C C . GLN A 1 100 ? -31.988 -2.718 20.722 1.00 53.34 100 GLN A C 1
ATOM 825 O O . GLN A 1 100 ? -32.742 -2.430 21.648 1.00 53.34 100 GLN A O 1
ATOM 830 N N . ALA A 1 101 ? -32.371 -2.611 19.450 1.00 50.59 101 ALA A N 1
ATOM 831 C CA . ALA A 1 101 ? -33.644 -1.990 19.077 1.00 50.59 101 ALA A CA 1
ATOM 832 C C . ALA A 1 101 ? -34.839 -2.964 19.044 1.00 50.59 101 ALA A C 1
ATOM 834 O O . ALA A 1 101 ? -35.964 -2.568 19.330 1.00 50.59 101 ALA A O 1
ATOM 835 N N . GLY A 1 102 ? -34.619 -4.235 18.683 1.00 51.00 102 GLY A N 1
ATOM 836 C CA . GLY A 1 102 ? -35.719 -5.158 18.365 1.00 51.00 102 GLY A CA 1
ATOM 837 C C . GLY A 1 102 ? -36.149 -6.099 19.493 1.00 51.00 102 GLY A C 1
ATOM 838 O O . GLY A 1 102 ? -37.330 -6.426 19.603 1.00 51.00 102 GLY A O 1
ATOM 839 N N . LEU A 1 103 ? -35.211 -6.558 20.331 1.00 53.56 103 LEU A N 1
ATOM 840 C CA . LEU A 1 103 ? -35.462 -7.739 21.165 1.00 53.56 103 LEU A CA 1
ATOM 841 C C . LEU A 1 103 ? -36.162 -7.425 22.497 1.00 53.56 103 LEU A C 1
ATOM 843 O O . LEU A 1 103 ? -37.107 -8.116 22.860 1.00 53.56 103 LEU A O 1
ATOM 847 N N . LYS A 1 104 ? -35.742 -6.392 23.239 1.00 53.53 104 LYS A N 1
ATOM 848 C CA . LYS A 1 104 ? -36.331 -6.104 24.564 1.00 53.53 104 LYS A CA 1
ATOM 849 C C . LYS A 1 104 ? -37.741 -5.515 24.480 1.00 53.53 104 LYS A C 1
ATOM 851 O O . LYS A 1 104 ? -38.611 -5.933 25.240 1.00 53.53 104 LYS A O 1
ATOM 856 N N . ASP A 1 105 ? -37.982 -4.629 23.521 1.00 52.09 105 ASP A N 1
ATOM 857 C CA . ASP A 1 105 ? -39.297 -4.006 23.346 1.00 52.09 105 ASP A CA 1
ATOM 858 C C . ASP A 1 105 ? -40.292 -4.964 22.683 1.00 52.09 105 ASP A C 1
ATOM 860 O O . ASP A 1 105 ? -41.457 -4.992 23.070 1.00 52.09 105 ASP A O 1
ATOM 864 N N . GLY A 1 106 ? -39.837 -5.840 21.779 1.00 54.97 106 GLY A N 1
ATOM 865 C CA . GLY A 1 106 ? -40.670 -6.907 21.220 1.00 54.97 106 GLY A CA 1
ATOM 866 C C . GLY A 1 106 ? -41.242 -7.838 22.295 1.00 54.97 106 GLY A C 1
ATOM 867 O O . GLY A 1 106 ? -42.433 -8.142 22.264 1.00 54.97 106 GLY A O 1
ATOM 868 N N . TYR A 1 107 ? -40.435 -8.233 23.288 1.00 56.81 107 TYR A N 1
ATOM 869 C CA . TYR A 1 107 ? -40.902 -9.066 24.404 1.00 56.81 107 TYR A CA 1
ATOM 870 C C . TYR A 1 107 ? -41.839 -8.313 25.363 1.00 56.81 107 TYR A C 1
ATOM 872 O O . TYR A 1 107 ? -42.854 -8.874 25.776 1.00 56.81 107 TYR A O 1
ATOM 880 N N . ALA A 1 108 ? -41.553 -7.047 25.687 1.00 56.78 108 ALA A N 1
ATOM 881 C CA . ALA A 1 108 ? -42.397 -6.252 26.585 1.00 56.78 108 ALA A CA 1
ATOM 882 C C . ALA A 1 108 ? -43.771 -5.908 25.972 1.00 56.78 108 ALA A C 1
ATOM 884 O O . ALA A 1 108 ? -44.786 -6.003 26.660 1.00 56.78 108 ALA A O 1
ATOM 885 N N . TYR A 1 109 ? -43.823 -5.574 24.676 1.00 56.22 109 TYR A N 1
ATOM 886 C CA . TYR A 1 109 ? -45.077 -5.277 23.970 1.00 56.22 109 TYR A CA 1
ATOM 887 C C . TYR A 1 109 ? -45.917 -6.532 23.699 1.00 56.22 109 TYR A C 1
ATOM 889 O O . TYR A 1 109 ? -47.138 -6.492 23.856 1.00 56.22 109 TYR A O 1
ATOM 897 N N . SER A 1 110 ? -45.280 -7.662 23.360 1.00 57.72 110 SER A N 1
ATOM 898 C CA . SER A 1 110 ? -45.988 -8.934 23.132 1.00 57.72 110 SER A CA 1
ATOM 899 C C . SER A 1 110 ? -46.634 -9.471 24.411 1.00 57.72 110 SER A C 1
ATOM 901 O O . SER A 1 110 ? -47.734 -10.012 24.360 1.00 57.72 110 SER A O 1
ATOM 903 N N . ALA A 1 111 ? -45.994 -9.274 25.568 1.00 59.97 111 ALA A N 1
ATOM 904 C CA . ALA A 1 111 ? -46.546 -9.675 26.862 1.00 59.97 111 ALA A CA 1
ATOM 905 C C . ALA A 1 111 ? -47.728 -8.800 27.335 1.00 59.97 111 ALA A C 1
ATOM 907 O O . ALA A 1 111 ? -48.469 -9.221 28.219 1.00 59.97 111 ALA A O 1
ATOM 908 N N . GLN A 1 112 ? -47.919 -7.601 26.766 1.00 63.00 112 GLN A N 1
ATOM 909 C CA . GLN A 1 112 ? -48.969 -6.647 27.164 1.00 63.00 112 GLN A CA 1
ATOM 910 C C . GLN A 1 112 ? -50.126 -6.522 26.155 1.00 63.00 112 GLN A C 1
ATOM 912 O O . GLN A 1 112 ? -51.054 -5.752 26.389 1.00 63.00 112 GLN A O 1
ATOM 917 N N . GLY A 1 113 ? -50.098 -7.259 25.036 1.00 58.16 113 GLY A N 1
ATOM 918 C CA . GLY A 1 113 ? -51.189 -7.283 24.047 1.00 58.16 113 GLY A CA 1
ATOM 919 C C . GLY A 1 113 ? -51.411 -5.967 23.285 1.00 58.16 113 GLY A C 1
ATOM 920 O O . GLY A 1 113 ? -52.439 -5.800 22.631 1.00 58.16 113 GLY A O 1
ATOM 921 N N . LEU A 1 114 ? -50.471 -5.021 23.363 1.00 55.91 114 LEU A N 1
ATOM 922 C CA . LEU A 1 114 ? -50.587 -3.706 22.735 1.00 55.91 114 LEU A CA 1
ATOM 923 C C . LEU A 1 114 ? -50.049 -3.732 21.299 1.00 55.91 114 LEU A C 1
ATOM 925 O O . LEU A 1 114 ? -48.931 -4.180 21.044 1.00 55.91 114 LEU A O 1
ATOM 929 N N . GLY A 1 115 ? -50.849 -3.210 20.361 1.00 55.75 115 GLY A N 1
ATOM 930 C CA . GLY A 1 115 ? -50.489 -3.078 18.949 1.00 55.75 115 GLY A CA 1
ATOM 931 C C . GLY A 1 115 ? -49.182 -2.305 18.760 1.00 55.75 115 GLY A C 1
ATOM 932 O O . GLY A 1 115 ? -48.987 -1.232 19.335 1.00 55.75 115 GLY A O 1
ATOM 933 N N . ARG A 1 116 ? -48.285 -2.885 17.958 1.00 51.97 116 ARG A N 1
ATOM 934 C CA . ARG A 1 116 ? -46.922 -2.418 17.682 1.00 51.97 116 ARG A CA 1
ATOM 935 C C . ARG A 1 116 ? -46.945 -0.950 17.230 1.00 51.97 116 ARG A C 1
ATOM 937 O O . ARG A 1 116 ? -47.354 -0.660 16.111 1.00 51.97 116 ARG A O 1
ATOM 944 N N . LYS A 1 117 ? -46.504 -0.019 18.081 1.00 54.38 117 LYS A N 1
ATOM 945 C CA . LYS A 1 117 ? -46.148 1.329 17.617 1.00 54.38 117 LYS A CA 1
ATOM 946 C C . LYS A 1 117 ? -44.806 1.219 16.903 1.00 54.38 117 LYS A C 1
ATOM 948 O O . LYS A 1 117 ? -43.876 0.627 17.443 1.00 54.38 117 LYS A O 1
ATOM 953 N N . GLU A 1 118 ? -44.722 1.734 15.683 1.00 52.72 118 GLU A N 1
ATOM 954 C CA . GLU A 1 118 ? -43.477 1.815 14.921 1.00 52.72 118 GLU A CA 1
ATOM 955 C C . GLU A 1 118 ? -42.477 2.699 15.671 1.00 52.72 118 GLU A C 1
ATOM 957 O O . GLU A 1 118 ? -42.483 3.922 15.557 1.00 52.72 118 GLU A O 1
ATOM 962 N N . THR A 1 119 ? -41.620 2.092 16.483 1.00 49.16 119 THR A N 1
ATOM 963 C CA . THR A 1 119 ? -40.460 2.772 17.049 1.00 49.16 119 THR A CA 1
ATOM 964 C C . THR A 1 119 ? -39.218 2.346 16.275 1.00 49.16 119 THR A C 1
ATOM 966 O O . THR A 1 119 ? -38.750 1.216 16.438 1.00 49.16 119 THR A O 1
ATOM 969 N N . PRO A 1 120 ? -38.616 3.231 15.461 1.00 53.47 120 PRO A N 1
ATOM 970 C CA . PRO A 1 120 ? -37.251 3.029 15.011 1.00 53.47 120 PRO A CA 1
ATOM 971 C C . PRO A 1 120 ? -36.346 3.318 16.213 1.00 53.47 120 PRO A C 1
ATOM 973 O O . PRO A 1 120 ? -35.973 4.461 16.473 1.00 53.47 120 PRO A O 1
ATOM 976 N N . LEU A 1 121 ? -36.045 2.298 17.019 1.00 54.66 121 LEU A N 1
ATOM 977 C CA . LEU A 1 121 ? -35.249 2.462 18.239 1.00 54.66 121 LEU A CA 1
ATOM 978 C C . LEU A 1 121 ? -33.761 2.556 17.927 1.00 54.66 121 LEU A C 1
ATOM 980 O O . LEU A 1 121 ? -32.950 1.675 18.184 1.00 54.66 121 LEU A O 1
ATOM 984 N N . TYR A 1 122 ? -33.403 3.700 17.368 1.00 57.56 122 TYR A N 1
ATOM 985 C CA . TYR A 1 122 ? -32.038 4.097 17.128 1.00 57.56 122 TYR A CA 1
ATOM 986 C C . TYR A 1 122 ? -31.285 4.299 18.452 1.00 57.56 122 TYR A C 1
ATOM 988 O O . TYR A 1 122 ? -31.525 5.276 19.170 1.00 57.56 122 TYR A O 1
ATOM 996 N N . ASN A 1 123 ? -30.336 3.417 18.786 1.00 68.88 123 ASN A N 1
ATOM 997 C CA . ASN A 1 123 ? -29.486 3.604 19.962 1.00 68.88 123 ASN A CA 1
ATOM 998 C C . ASN A 1 123 ? -28.454 4.717 19.703 1.00 68.88 123 ASN A C 1
ATOM 1000 O O . ASN A 1 123 ? -27.316 4.486 19.286 1.00 68.88 123 ASN A O 1
ATOM 1004 N N . SER A 1 124 ? -28.857 5.959 19.976 1.00 73.12 124 SER A N 1
ATOM 1005 C CA . SER A 1 124 ? -28.027 7.152 19.779 1.00 73.12 124 SER A CA 1
ATOM 1006 C C . SER A 1 124 ? -26.728 7.135 20.595 1.00 73.12 124 SER A C 1
ATOM 1008 O O . SER A 1 124 ? -25.739 7.736 20.173 1.00 73.12 124 SER A O 1
ATOM 1010 N N . LYS A 1 125 ? -26.686 6.423 21.733 1.00 81.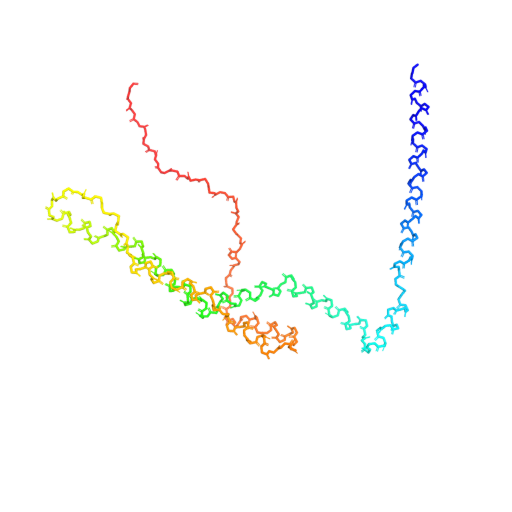44 125 LYS A N 1
ATOM 1011 C CA . LYS A 1 125 ? -25.464 6.230 22.532 1.00 81.44 125 LYS A CA 1
ATOM 1012 C C . LYS A 1 125 ? -24.509 5.246 21.858 1.00 81.44 125 LYS A C 1
ATOM 1014 O O . LYS A 1 125 ? -23.316 5.534 21.789 1.00 81.44 125 LYS A O 1
ATOM 1019 N N . ALA A 1 126 ? -25.025 4.143 21.314 1.00 78.88 126 ALA A N 1
ATOM 1020 C CA . ALA A 1 126 ? -24.230 3.188 20.545 1.00 78.88 126 ALA A CA 1
ATOM 1021 C C . ALA A 1 126 ? -23.689 3.819 19.254 1.00 78.88 126 ALA A C 1
ATOM 1023 O O . ALA A 1 126 ? -22.499 3.688 18.990 1.00 78.88 126 ALA A O 1
ATOM 1024 N N . LYS A 1 127 ? -24.484 4.628 18.528 1.00 82.31 127 LYS A N 1
ATOM 1025 C CA . LYS A 1 127 ? -23.961 5.436 17.403 1.00 82.31 127 LYS A CA 1
ATOM 1026 C C . LYS A 1 127 ? -22.875 6.408 17.871 1.00 82.31 127 LYS A C 1
ATOM 1028 O O . LYS A 1 127 ? -21.826 6.500 17.241 1.00 82.31 127 LYS A O 1
ATOM 1033 N N . LYS A 1 128 ? -23.133 7.098 18.995 1.00 87.19 128 LYS A N 1
ATOM 1034 C CA . LYS A 1 128 ? -22.173 7.866 19.815 1.00 87.19 128 LYS A CA 1
ATOM 1035 C C . LYS A 1 128 ? -20.794 7.197 19.832 1.00 87.19 128 LYS A C 1
ATOM 1037 O O . LYS A 1 128 ? -19.779 7.738 19.396 1.00 87.19 128 LYS A O 1
ATOM 1042 N N . ARG A 1 129 ? -20.811 5.978 20.362 1.00 86.94 129 ARG A N 1
ATOM 1043 C CA . ARG A 1 129 ? -19.642 5.143 20.614 1.00 86.94 129 ARG A CA 1
ATOM 1044 C C . ARG A 1 129 ? -18.997 4.631 19.331 1.00 86.94 129 ARG A C 1
ATOM 1046 O O . ARG A 1 129 ? -17.786 4.744 19.212 1.00 86.94 129 ARG A O 1
ATOM 1053 N N . LEU A 1 130 ? -19.783 4.126 18.382 1.00 88.12 130 LEU A N 1
ATOM 1054 C CA . LEU A 1 130 ? -19.287 3.645 17.094 1.00 88.12 130 LEU A CA 1
ATOM 1055 C C . LEU A 1 130 ? -18.564 4.762 16.338 1.00 88.12 130 LEU A C 1
ATOM 1057 O O . LEU A 1 130 ? -17.432 4.574 15.924 1.00 88.12 130 LEU A O 1
ATOM 1061 N N . SER A 1 131 ? -19.166 5.951 16.244 1.00 88.12 131 SER A N 1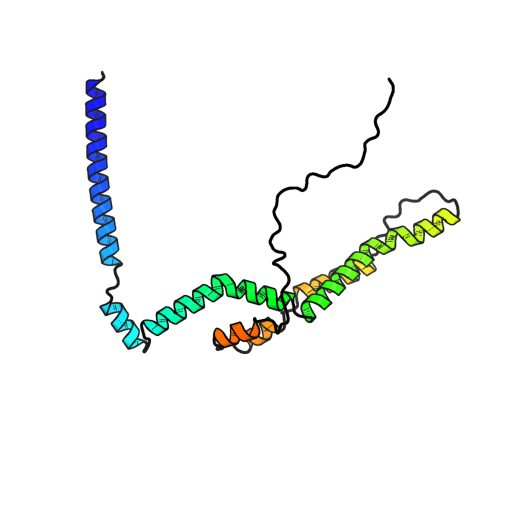
ATOM 1062 C CA . SER A 1 131 ? -18.537 7.094 15.572 1.00 88.12 131 SER A CA 1
ATOM 1063 C C . SER A 1 131 ? -17.251 7.555 16.265 1.00 88.12 131 SER A C 1
ATOM 1065 O O . SER A 1 131 ? -16.331 8.015 15.593 1.00 88.12 131 SER A O 1
ATOM 1067 N N . LYS A 1 132 ? -17.167 7.437 17.596 1.00 92.25 132 LYS A N 1
ATOM 1068 C CA . LYS A 1 132 ? -15.929 7.712 18.333 1.00 92.25 132 LYS A CA 1
ATOM 1069 C C . LYS A 1 132 ? -14.851 6.669 18.020 1.00 92.25 132 LYS A C 1
ATOM 1071 O O . LYS A 1 132 ? -13.733 7.051 17.699 1.00 92.25 132 LYS A O 1
ATOM 1076 N N . LEU A 1 133 ? -15.196 5.383 18.084 1.00 90.44 133 LEU A N 1
ATOM 1077 C CA . LEU A 1 133 ? -14.263 4.284 17.824 1.00 90.44 133 LEU A CA 1
ATOM 1078 C C . LEU A 1 133 ? -13.762 4.281 16.381 1.00 90.44 133 LEU A C 1
ATOM 1080 O O . LEU A 1 133 ? -12.585 4.049 16.160 1.00 90.44 133 LEU A O 1
ATOM 1084 N N . ASP A 1 134 ? -14.627 4.588 15.419 1.00 88.38 134 ASP A N 1
ATOM 1085 C CA . ASP A 1 134 ? -14.274 4.675 14.001 1.00 88.38 134 ASP A CA 1
ATOM 1086 C C . ASP A 1 134 ? -13.250 5.794 13.741 1.00 88.38 134 ASP A C 1
ATOM 1088 O O . ASP A 1 134 ? -12.223 5.584 13.099 1.00 88.38 134 ASP A O 1
ATOM 1092 N N . LYS A 1 135 ? -13.455 6.968 14.358 1.00 90.69 135 LYS A N 1
ATOM 1093 C CA . LYS A 1 135 ? -12.478 8.069 14.321 1.00 90.69 135 LYS A CA 1
ATOM 1094 C C . LYS A 1 135 ? -11.153 7.699 14.982 1.00 90.69 135 LYS A C 1
ATOM 1096 O O . LYS A 1 135 ? -10.098 8.026 14.453 1.00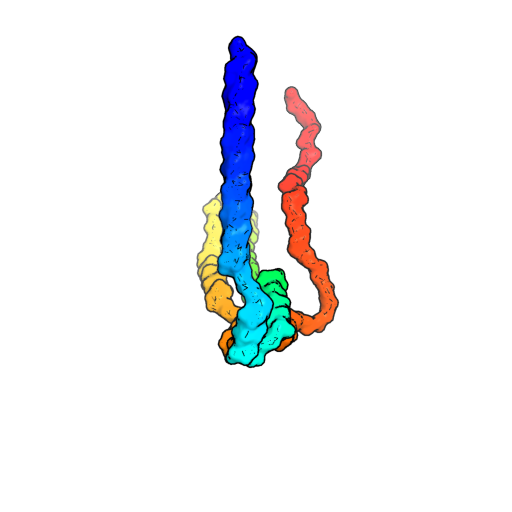 90.69 135 LYS A O 1
ATOM 1101 N N . GLU A 1 136 ? -11.201 7.045 16.141 1.00 90.50 136 GLU A N 1
ATOM 1102 C CA . GLU A 1 136 ? -9.995 6.591 16.839 1.00 90.50 136 GLU A CA 1
ATOM 1103 C C . GLU A 1 136 ? -9.259 5.502 16.056 1.00 90.50 136 GLU A C 1
ATOM 1105 O O . GLU A 1 136 ? -8.036 5.485 16.061 1.00 90.50 136 GLU A O 1
ATOM 1110 N N . PHE A 1 137 ? -9.977 4.613 15.373 1.00 87.81 137 PHE A N 1
ATOM 1111 C CA . PHE A 1 137 ? -9.390 3.573 14.536 1.00 87.81 137 PHE A CA 1
ATOM 1112 C C . PHE A 1 137 ? -8.708 4.172 13.304 1.00 87.81 137 PHE A C 1
ATOM 1114 O O . PHE A 1 137 ? -7.543 3.881 13.056 1.00 87.81 137 PHE A O 1
ATOM 1121 N N . GLY A 1 138 ? -9.393 5.063 12.578 1.00 84.56 138 GLY A N 1
ATOM 1122 C CA . GLY A 1 138 ? -8.836 5.719 11.392 1.00 84.56 138 GLY A CA 1
ATOM 1123 C C . GLY A 1 138 ? -7.709 6.715 11.691 1.00 84.56 138 GLY A C 1
ATOM 1124 O O . GLY A 1 138 ? -6.895 6.990 10.816 1.00 84.56 138 GLY A O 1
ATOM 1125 N N . GLY A 1 139 ? -7.650 7.256 12.912 1.00 83.94 139 GLY A N 1
ATOM 1126 C CA . GLY A 1 139 ? -6.619 8.206 13.338 1.00 83.94 139 GLY A CA 1
ATOM 1127 C C . GLY A 1 139 ? -5.383 7.578 13.989 1.00 83.94 139 GLY A C 1
ATOM 1128 O O . GLY A 1 139 ? -4.436 8.302 14.287 1.00 83.94 139 GLY A O 1
ATOM 1129 N N . LYS A 1 140 ? -5.382 6.266 14.251 1.00 86.44 140 LYS A N 1
ATOM 1130 C CA . LYS A 1 140 ? -4.250 5.581 14.883 1.00 86.44 140 LYS A CA 1
ATOM 1131 C C . LYS A 1 140 ? -3.233 5.146 13.840 1.00 86.44 140 LYS A C 1
ATOM 1133 O O . LYS A 1 140 ? -3.525 4.328 12.969 1.00 86.44 140 LYS A O 1
ATOM 1138 N N . THR A 1 141 ? -2.013 5.640 13.989 1.00 87.50 141 THR A N 1
ATOM 1139 C CA . THR A 1 141 ? -0.857 5.107 13.275 1.00 87.50 141 THR A CA 1
ATOM 1140 C C . THR A 1 141 ? -0.536 3.712 13.822 1.00 87.50 141 THR A C 1
ATOM 1142 O O . THR A 1 141 ? -0.439 3.555 15.038 1.00 87.50 141 THR A O 1
ATOM 1145 N N . PRO A 1 142 ? -0.376 2.678 12.977 1.00 87.69 142 PRO A N 1
ATOM 1146 C CA . PRO A 1 142 ? 0.063 1.371 13.453 1.00 87.69 142 PRO A CA 1
ATOM 1147 C C . PRO A 1 142 ? 1.454 1.470 14.090 1.00 87.69 142 PRO A C 1
ATOM 1149 O O . PRO A 1 142 ? 2.354 2.042 13.475 1.00 87.69 142 PRO A O 1
ATOM 1152 N N . ALA A 1 143 ? 1.677 0.844 15.250 1.00 89.06 143 ALA A N 1
ATOM 1153 C CA . ALA A 1 143 ? 2.981 0.867 15.930 1.00 89.06 143 ALA A CA 1
ATOM 1154 C C . ALA A 1 143 ? 4.132 0.355 15.042 1.00 89.06 143 ALA A C 1
ATOM 1156 O O . ALA A 1 143 ? 5.278 0.785 15.155 1.00 89.06 143 ALA A O 1
ATOM 1157 N N . LEU A 1 144 ? 3.828 -0.559 14.113 1.00 89.44 144 LEU A N 1
ATOM 1158 C CA . LEU A 1 144 ? 4.786 -1.025 13.111 1.00 89.44 144 LEU A CA 1
ATOM 1159 C C . LEU A 1 144 ? 5.266 0.111 12.195 1.00 89.44 144 LEU A C 1
ATOM 1161 O O . LEU A 1 144 ? 6.448 0.165 11.871 1.00 89.44 144 LEU A O 1
ATOM 1165 N N . LEU A 1 145 ? 4.371 1.021 11.798 1.00 89.75 145 LEU A N 1
ATOM 1166 C CA . LEU A 1 145 ? 4.728 2.178 10.982 1.00 89.75 145 LEU A CA 1
ATOM 1167 C C . LEU A 1 145 ? 5.557 3.183 11.783 1.00 89.75 145 LEU A C 1
ATOM 1169 O O . LEU A 1 145 ? 6.536 3.701 11.257 1.00 89.75 145 LEU A O 1
ATOM 1173 N N . GLU A 1 146 ? 5.220 3.412 13.054 1.00 91.06 146 GLU A N 1
ATOM 1174 C CA . GLU A 1 146 ? 6.005 4.285 13.939 1.00 91.06 146 GLU A CA 1
ATOM 1175 C C . GLU A 1 146 ? 7.457 3.801 14.054 1.00 91.06 146 GLU A C 1
ATOM 1177 O O . GLU A 1 146 ? 8.381 4.578 13.829 1.00 91.06 146 GLU A O 1
ATOM 1182 N N . LYS A 1 147 ? 7.672 2.494 14.256 1.00 89.75 147 LYS A N 1
ATOM 1183 C CA . LYS A 1 147 ? 9.020 1.895 14.305 1.00 89.75 147 LYS A CA 1
ATOM 1184 C C . LYS A 1 147 ? 9.826 2.090 13.021 1.00 89.75 147 LYS A C 1
ATOM 1186 O O . LYS A 1 147 ? 11.045 2.242 13.081 1.00 89.75 147 LYS A O 1
ATOM 1191 N N . ILE A 1 148 ? 9.165 2.050 11.864 1.00 90.81 148 ILE A N 1
ATOM 1192 C CA . ILE A 1 148 ? 9.814 2.295 10.569 1.00 90.81 148 ILE A CA 1
ATOM 1193 C C . ILE A 1 148 ? 10.191 3.777 10.451 1.00 90.81 148 ILE A C 1
ATOM 1195 O O . ILE A 1 148 ? 11.303 4.099 10.041 1.00 90.81 148 ILE A O 1
ATOM 1199 N N . LEU A 1 149 ? 9.296 4.682 10.856 1.00 90.19 149 LEU A N 1
ATOM 1200 C CA . LEU A 1 149 ? 9.536 6.128 10.817 1.00 90.19 149 LEU A CA 1
ATOM 1201 C C . LEU A 1 149 ? 10.652 6.572 11.773 1.00 90.19 149 LEU A C 1
ATOM 1203 O O . LEU A 1 149 ? 11.404 7.487 11.444 1.00 90.19 149 LEU A O 1
ATOM 1207 N N . GLU A 1 150 ? 10.804 5.911 12.921 1.00 92.56 150 GLU A N 1
ATOM 1208 C CA . GLU A 1 150 ? 11.907 6.148 13.861 1.00 92.56 150 GLU A CA 1
ATOM 1209 C C . GLU A 1 150 ? 13.272 5.702 13.312 1.00 92.56 150 GLU A C 1
ATOM 1211 O O . GLU A 1 150 ? 14.313 6.190 13.758 1.00 92.56 150 GLU A O 1
ATOM 1216 N N . ARG A 1 151 ? 13.294 4.779 12.340 1.00 90.25 151 ARG A N 1
ATOM 1217 C CA . ARG A 1 151 ? 14.520 4.196 11.772 1.00 90.25 151 ARG A CA 1
ATOM 1218 C C . ARG A 1 151 ? 14.531 4.290 10.239 1.00 90.25 151 ARG A C 1
ATOM 1220 O O . ARG A 1 151 ? 14.536 3.261 9.565 1.00 90.25 151 ARG A O 1
ATOM 1227 N N . PRO A 1 152 ? 14.628 5.504 9.666 1.00 85.00 152 PRO A N 1
ATOM 1228 C CA . PRO A 1 152 ? 14.544 5.705 8.217 1.00 85.00 152 PRO A CA 1
ATOM 1229 C C . PRO A 1 152 ? 15.723 5.108 7.433 1.00 85.00 152 PRO A C 1
ATOM 1231 O O . PRO A 1 152 ? 15.597 4.865 6.240 1.00 85.00 152 PRO A O 1
ATOM 1234 N N . MET A 1 153 ? 16.860 4.858 8.092 1.00 87.38 153 MET A N 1
ATOM 1235 C CA . MET A 1 153 ? 18.072 4.291 7.479 1.00 87.38 153 MET A CA 1
ATOM 1236 C C . MET A 1 153 ? 18.188 2.770 7.663 1.00 87.38 153 MET A C 1
ATOM 1238 O O . MET A 1 153 ? 19.294 2.233 7.647 1.00 87.38 153 MET A O 1
ATOM 1242 N N . MET A 1 154 ? 17.078 2.066 7.903 1.00 90.38 154 MET A N 1
ATOM 1243 C CA . MET A 1 154 ? 17.122 0.609 8.032 1.00 90.38 154 MET A CA 1
ATOM 1244 C C . MET A 1 154 ? 17.336 -0.077 6.683 1.00 90.38 154 MET A C 1
ATOM 1246 O O . MET A 1 154 ? 16.860 0.386 5.646 1.00 90.38 154 MET A O 1
ATOM 1250 N N . SER A 1 155 ? 18.025 -1.212 6.708 1.00 90.56 155 SER A N 1
ATOM 1251 C CA . SER A 1 155 ? 18.211 -2.044 5.520 1.00 90.56 155 SER A CA 1
ATOM 1252 C C . SER A 1 155 ? 16.918 -2.760 5.117 1.00 90.56 155 SER A C 1
ATOM 1254 O O . SER A 1 155 ? 16.038 -3.023 5.940 1.00 90.56 155 SER A O 1
ATOM 1256 N N . ILE A 1 156 ? 16.806 -3.139 3.842 1.00 90.38 156 ILE A N 1
ATOM 1257 C CA . ILE A 1 156 ? 15.647 -3.901 3.354 1.00 90.38 156 ILE A CA 1
ATOM 1258 C C . ILE A 1 156 ? 15.532 -5.265 4.043 1.00 90.38 156 ILE A C 1
ATOM 1260 O O . ILE A 1 156 ? 14.418 -5.732 4.264 1.00 90.38 156 ILE A O 1
ATOM 1264 N N . ASP A 1 157 ? 16.644 -5.888 4.428 1.00 90.19 157 ASP A N 1
ATOM 1265 C CA . ASP A 1 157 ? 16.619 -7.160 5.154 1.00 90.19 157 ASP A CA 1
ATOM 1266 C C . ASP A 1 157 ? 16.093 -6.996 6.585 1.00 90.19 157 ASP A C 1
ATOM 1268 O O . ASP A 1 157 ? 15.276 -7.801 7.035 1.00 90.19 157 ASP A O 1
ATOM 1272 N N . GLU A 1 158 ? 16.469 -5.918 7.282 1.00 90.38 158 GLU A N 1
ATOM 1273 C CA . GLU A 1 158 ? 15.874 -5.571 8.579 1.00 90.38 158 GLU A CA 1
ATOM 1274 C C . GLU A 1 158 ? 14.380 -5.259 8.448 1.00 90.38 158 GLU A C 1
ATOM 1276 O O . GLU A 1 158 ? 13.582 -5.720 9.265 1.00 90.38 158 GLU A O 1
ATOM 1281 N N . LEU A 1 159 ? 13.983 -4.521 7.405 1.00 91.00 159 LEU A N 1
ATOM 1282 C CA . LEU A 1 159 ? 12.575 -4.248 7.129 1.00 91.00 159 LEU A CA 1
ATOM 1283 C C . LEU A 1 159 ? 11.813 -5.557 6.890 1.00 91.00 159 LEU A C 1
ATOM 1285 O O . LEU A 1 159 ? 10.796 -5.802 7.530 1.00 91.00 159 LEU A O 1
ATOM 1289 N N . LYS A 1 160 ? 12.326 -6.444 6.033 1.00 91.19 160 LYS A N 1
ATOM 1290 C CA . LYS A 1 160 ? 11.746 -7.773 5.793 1.00 91.19 160 LYS A CA 1
ATOM 1291 C C . LYS A 1 160 ? 11.609 -8.573 7.080 1.00 91.19 160 LYS A C 1
ATOM 1293 O O . LYS A 1 160 ? 10.556 -9.162 7.302 1.00 91.19 160 LYS A O 1
ATOM 1298 N N . ALA A 1 161 ? 12.629 -8.577 7.935 1.00 90.38 161 ALA A N 1
ATOM 1299 C CA . ALA A 1 161 ? 12.589 -9.285 9.210 1.00 90.38 161 ALA A CA 1
ATOM 1300 C C . ALA A 1 161 ? 11.484 -8.747 10.133 1.00 90.38 161 ALA A C 1
ATOM 1302 O O . ALA A 1 161 ? 10.786 -9.535 10.764 1.00 90.38 161 ALA A O 1
ATOM 1303 N N . LEU A 1 162 ? 11.267 -7.429 10.163 1.00 88.50 162 LEU A N 1
ATOM 1304 C CA . LEU A 1 162 ? 10.169 -6.817 10.921 1.00 88.50 162 LEU A CA 1
ATOM 1305 C C . LEU A 1 162 ? 8.785 -7.133 10.352 1.00 88.50 162 LEU A C 1
ATOM 1307 O O . LEU A 1 162 ? 7.821 -7.236 11.109 1.00 88.50 162 LEU A O 1
ATOM 1311 N N . LEU A 1 163 ? 8.679 -7.246 9.028 1.00 88.50 163 LEU A N 1
ATOM 1312 C CA . LEU A 1 163 ? 7.427 -7.562 8.340 1.00 88.50 163 LEU A CA 1
ATOM 1313 C C . LEU A 1 163 ? 7.139 -9.065 8.291 1.00 88.50 163 LEU A C 1
ATOM 1315 O O . LEU A 1 163 ? 6.020 -9.461 7.972 1.00 88.50 163 LEU A O 1
ATOM 1319 N N . THR A 1 164 ? 8.129 -9.904 8.598 1.00 82.94 164 THR A N 1
ATOM 1320 C CA . THR A 1 164 ? 7.960 -11.353 8.635 1.00 82.94 164 THR A CA 1
ATOM 1321 C C . THR A 1 164 ? 7.238 -11.720 9.927 1.00 82.94 164 THR A C 1
ATOM 1323 O O . THR A 1 164 ? 7.786 -11.520 11.013 1.00 82.94 164 THR A O 1
ATOM 1326 N N . PRO A 1 165 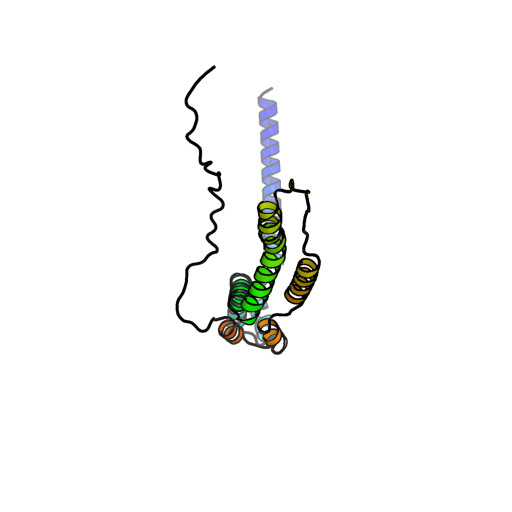? 6.014 -12.262 9.856 1.00 65.88 165 PRO A N 1
ATOM 1327 C CA . PRO A 1 165 ? 5.316 -12.681 11.056 1.00 65.88 165 PRO A CA 1
ATOM 1328 C C . PRO A 1 165 ? 6.100 -13.802 11.741 1.00 65.88 165 PRO A C 1
ATOM 1330 O O . PRO A 1 165 ? 6.488 -14.786 11.107 1.00 65.88 165 PRO A O 1
ATOM 1333 N N . ALA A 1 166 ? 6.323 -13.665 13.049 1.00 57.59 166 ALA A N 1
ATOM 1334 C CA . ALA A 1 166 ? 6.792 -14.772 13.869 1.00 57.59 166 ALA A CA 1
ATOM 1335 C C . ALA A 1 166 ? 5.726 -15.878 13.792 1.00 57.59 166 ALA A C 1
ATOM 1337 O O . ALA A 1 166 ? 4.609 -15.703 14.276 1.00 57.59 166 ALA A O 1
ATOM 1338 N N . GLY A 1 167 ? 6.037 -16.967 13.084 1.00 50.06 167 GLY A N 1
ATOM 1339 C CA . GLY A 1 167 ? 5.109 -18.076 12.855 1.00 50.06 167 GLY A CA 1
ATOM 1340 C C . GLY A 1 167 ? 4.605 -18.737 14.154 1.00 50.06 167 GLY A C 1
ATOM 1341 O O . GLY A 1 167 ? 5.135 -18.465 15.233 1.00 50.06 167 GLY A O 1
ATOM 1342 N N . PRO A 1 168 ? 3.615 -19.649 14.054 1.00 44.00 168 PRO A N 1
ATOM 1343 C CA . PRO A 1 168 ? 3.726 -20.772 13.124 1.00 44.00 168 PRO A CA 1
ATOM 1344 C C . PRO A 1 168 ? 2.524 -20.974 12.187 1.00 44.00 168 PRO A C 1
ATOM 1346 O O . PRO A 1 168 ? 1.371 -20.813 12.573 1.00 44.00 168 PRO A O 1
ATOM 1349 N N . SER A 1 169 ? 2.846 -21.466 10.984 1.00 41.69 169 SER A N 1
ATOM 1350 C CA . SER A 1 169 ? 1.973 -22.079 9.965 1.00 41.69 169 SER A CA 1
ATOM 1351 C C . SER A 1 169 ? 0.844 -21.225 9.372 1.00 41.69 169 SER A C 1
ATOM 1353 O O . SER A 1 169 ? 0.059 -20.591 10.065 1.00 41.69 169 SER A O 1
ATOM 1355 N N . SER A 1 170 ? 0.765 -21.255 8.040 1.00 40.44 170 SER A N 1
ATOM 1356 C CA . SER A 1 170 ? -0.284 -20.665 7.207 1.00 40.44 170 SER A CA 1
ATOM 1357 C C . SER A 1 170 ? -1.700 -20.829 7.773 1.00 40.44 170 SER A C 1
ATOM 1359 O O . SER A 1 170 ? -2.036 -21.856 8.364 1.00 40.44 170 SER A O 1
ATOM 1361 N N . PRO A 1 171 ? -2.598 -19.919 7.378 1.00 42.47 171 PRO A N 1
ATOM 1362 C CA . PRO A 1 171 ? -3.598 -20.407 6.442 1.00 42.47 171 PRO A CA 1
ATOM 1363 C C . PRO A 1 171 ? -3.633 -19.597 5.147 1.00 42.47 171 PRO A C 1
ATOM 1365 O O . PRO A 1 171 ? -3.176 -18.461 5.056 1.00 42.47 171 PRO A O 1
ATOM 1368 N N . VAL A 1 172 ? -4.147 -20.294 4.141 1.00 38.03 172 VAL A N 1
ATOM 1369 C CA . VAL A 1 172 ? -4.405 -19.911 2.755 1.00 38.03 172 VAL A CA 1
ATOM 1370 C C . VAL A 1 172 ? -4.805 -18.442 2.599 1.00 38.03 172 VAL A C 1
ATOM 1372 O O . VAL A 1 172 ? -5.624 -17.912 3.346 1.00 38.03 172 VAL A O 1
ATOM 1375 N N . SER A 1 173 ? -4.247 -17.818 1.565 1.00 37.09 173 SER A N 1
ATOM 1376 C CA . SER A 1 173 ? -4.680 -16.551 0.988 1.00 37.09 173 SER A CA 1
ATOM 1377 C C . SER A 1 173 ? -6.212 -16.434 0.921 1.00 37.09 173 SER A C 1
ATOM 1379 O O . SER A 1 173 ? -6.865 -16.977 0.037 1.00 37.09 173 SER A O 1
ATOM 1381 N N . VAL A 1 174 ? -6.794 -15.630 1.815 1.00 42.97 174 VAL A N 1
ATOM 1382 C CA . VAL A 1 174 ? -8.220 -15.232 1.772 1.00 42.97 174 VAL A CA 1
ATOM 1383 C C . VAL A 1 174 ? -8.491 -14.195 0.659 1.00 42.97 174 VAL A C 1
ATOM 1385 O O . VAL A 1 174 ? -9.604 -13.718 0.484 1.00 42.97 174 VAL A O 1
ATOM 1388 N N . TRP A 1 175 ? -7.491 -13.878 -0.170 1.00 36.91 175 TRP A N 1
ATOM 1389 C CA . TRP A 1 175 ? -7.628 -12.978 -1.323 1.00 36.91 175 TRP A CA 1
ATOM 1390 C C . TRP A 1 175 ? -7.985 -13.700 -2.631 1.00 36.91 175 TRP A C 1
ATOM 1392 O O . TRP A 1 175 ? -8.022 -13.086 -3.691 1.00 36.91 175 TRP A O 1
ATOM 1402 N N . GLY A 1 176 ? -8.326 -14.989 -2.565 1.00 32.38 176 GLY A N 1
ATOM 1403 C CA . GLY A 1 176 ? -9.012 -15.705 -3.641 1.00 32.38 176 GLY A CA 1
ATOM 1404 C C . GLY A 1 176 ? -10.525 -15.475 -3.625 1.00 32.38 176 GLY A C 1
ATOM 1405 O O . GLY A 1 176 ? -11.282 -16.440 -3.681 1.00 32.38 176 GLY A O 1
ATOM 1406 N N . CYS A 1 177 ? -10.991 -14.228 -3.513 1.00 28.97 177 CYS A N 1
ATOM 1407 C CA . CYS A 1 177 ? -12.409 -13.930 -3.709 1.00 28.97 177 CYS A CA 1
ATOM 1408 C C . CYS A 1 177 ? -12.672 -13.877 -5.220 1.00 28.97 177 CYS A C 1
ATOM 1410 O O . CYS A 1 177 ? -12.539 -12.843 -5.872 1.00 28.97 177 CYS A O 1
ATOM 1412 N N . SER A 1 178 ? -12.968 -15.046 -5.787 1.00 29.55 178 SER A N 1
ATOM 1413 C CA . SER A 1 178 ? -13.524 -15.182 -7.130 1.00 29.55 178 SER A CA 1
ATOM 1414 C C . SER A 1 178 ? -14.839 -14.403 -7.196 1.00 29.55 178 SER A C 1
ATOM 1416 O O . SER A 1 178 ? -15.837 -14.802 -6.603 1.00 29.55 178 SER A O 1
ATOM 1418 N N . CYS A 1 179 ? -14.856 -13.290 -7.930 1.00 32.94 179 CYS A N 1
ATOM 1419 C CA . CYS A 1 179 ? -16.058 -12.506 -8.228 1.00 32.94 179 CYS A CA 1
ATOM 1420 C C . CYS A 1 179 ? -17.008 -13.202 -9.228 1.00 32.94 179 CYS A C 1
ATOM 1422 O O . CYS A 1 179 ? -17.551 -12.557 -10.125 1.00 32.94 179 CYS A O 1
ATOM 1424 N N . ARG A 1 180 ? -17.243 -14.510 -9.110 1.00 36.72 180 ARG A N 1
ATOM 1425 C CA . ARG A 1 180 ? -18.327 -15.185 -9.836 1.00 36.72 180 ARG A CA 1
ATOM 1426 C C . ARG A 1 180 ? -19.101 -16.081 -8.887 1.00 36.72 180 ARG A C 1
ATOM 1428 O O . ARG A 1 180 ? -18.506 -16.844 -8.144 1.00 36.72 180 ARG A O 1
ATOM 1435 N N . GLU A 1 181 ? -20.422 -15.972 -9.002 1.00 37.03 181 GLU A N 1
ATOM 1436 C CA . GLU A 1 181 ? -21.459 -16.729 -8.289 1.00 37.03 181 GLU A CA 1
ATOM 1437 C C . GLU A 1 181 ? -21.910 -16.161 -6.936 1.00 37.03 181 GLU A C 1
ATOM 1439 O O . GLU A 1 181 ? -21.894 -16.816 -5.902 1.00 37.03 181 GLU A O 1
ATOM 1444 N N . LEU A 1 182 ? -22.470 -14.949 -6.979 1.00 35.09 182 LEU A N 1
ATOM 1445 C CA . LEU A 1 182 ? -23.582 -14.575 -6.099 1.00 35.09 182 LEU A CA 1
ATOM 1446 C C . LEU A 1 182 ? -24.820 -14.287 -6.957 1.00 35.09 182 LEU A C 1
ATOM 1448 O O . LEU A 1 182 ? -25.235 -13.146 -7.132 1.00 35.09 182 LEU A O 1
ATOM 1452 N N . ALA A 1 183 ? -25.400 -15.349 -7.518 1.00 34.78 183 ALA A N 1
ATOM 1453 C CA . ALA A 1 183 ? -26.820 -15.362 -7.846 1.00 34.78 183 ALA A CA 1
ATOM 1454 C C . ALA A 1 183 ? -27.551 -15.934 -6.617 1.00 34.78 183 ALA A C 1
ATOM 1456 O O . ALA A 1 183 ? -27.245 -17.059 -6.213 1.00 34.78 183 ALA A O 1
ATOM 1457 N N . PRO A 1 184 ? -28.469 -15.197 -5.972 1.00 35.69 184 PRO A N 1
ATOM 1458 C CA . PRO A 1 184 ? -29.180 -15.720 -4.815 1.00 35.69 184 PRO A CA 1
ATOM 1459 C C . PRO A 1 184 ? -30.123 -16.849 -5.252 1.00 35.69 184 PRO A C 1
ATOM 1461 O O . PRO A 1 184 ? -31.111 -16.621 -5.949 1.00 35.69 184 PRO A O 1
ATOM 1464 N N . ARG A 1 185 ? -29.829 -18.081 -4.815 1.00 35.28 185 ARG A N 1
ATOM 1465 C CA . ARG A 1 185 ? -30.817 -19.163 -4.758 1.00 35.28 185 ARG A CA 1
ATOM 1466 C C . ARG A 1 185 ? -31.869 -18.777 -3.720 1.00 35.28 185 ARG A C 1
ATOM 1468 O O . ARG A 1 185 ? -31.611 -18.824 -2.520 1.00 35.28 185 ARG A O 1
ATOM 1475 N N . LEU A 1 186 ? -33.040 -18.373 -4.199 1.00 35.19 186 LEU A N 1
ATOM 1476 C CA . LEU A 1 186 ? -34.250 -18.270 -3.391 1.00 35.19 186 LEU A CA 1
ATOM 1477 C C . LEU A 1 186 ? -34.638 -19.672 -2.879 1.00 35.19 186 LEU A C 1
ATOM 1479 O O . LEU A 1 186 ? -34.599 -20.623 -3.662 1.00 35.19 186 LEU A O 1
ATOM 1483 N N . PRO A 1 187 ? -35.036 -19.827 -1.607 1.00 37.09 187 PRO A N 1
ATOM 1484 C CA . PRO A 1 187 ? -35.714 -21.025 -1.142 1.00 37.09 187 PRO A CA 1
ATOM 1485 C C . PRO A 1 187 ? -37.214 -20.871 -1.415 1.00 37.09 187 PRO A C 1
ATOM 1487 O O . PRO A 1 187 ? -37.838 -19.936 -0.913 1.00 37.09 187 PRO A O 1
ATOM 1490 N N . GLY A 1 188 ? -37.808 -21.765 -2.204 1.00 31.73 188 GLY A N 1
ATOM 1491 C CA . GLY A 1 188 ? -39.255 -21.722 -2.409 1.00 31.73 188 GLY A CA 1
ATOM 1492 C C . GLY A 1 188 ? -39.781 -22.592 -3.537 1.00 31.73 188 GLY A C 1
ATOM 1493 O O . GLY A 1 188 ? -40.390 -22.069 -4.465 1.00 31.73 188 GLY A O 1
ATOM 1494 N N . ASP A 1 189 ? -39.623 -23.910 -3.425 1.00 39.94 189 ASP A N 1
ATOM 1495 C CA . ASP A 1 189 ? -40.586 -24.828 -4.036 1.00 39.94 189 ASP A CA 1
ATOM 1496 C C . ASP A 1 189 ? -41.893 -24.727 -3.242 1.00 39.94 189 ASP A C 1
ATOM 1498 O O . ASP A 1 189 ? -42.077 -25.419 -2.246 1.00 39.94 189 ASP A O 1
ATOM 1502 N N . PHE A 1 190 ? -42.784 -23.818 -3.637 1.00 35.19 190 PHE A N 1
ATOM 1503 C CA . PHE A 1 190 ? -44.190 -23.851 -3.230 1.00 35.19 190 PHE A CA 1
ATOM 1504 C C . PHE A 1 190 ? -45.050 -23.115 -4.261 1.00 35.19 190 PHE A C 1
ATOM 1506 O O . PHE A 1 190 ? -45.472 -21.983 -4.058 1.00 35.19 190 PHE A O 1
ATOM 1513 N N . TRP A 1 191 ? -45.320 -23.782 -5.382 1.00 31.23 191 TRP A N 1
ATOM 1514 C CA . TRP A 1 191 ? -46.495 -23.491 -6.202 1.00 31.23 191 TRP A CA 1
ATOM 1515 C C . TRP A 1 191 ? -47.133 -24.811 -6.634 1.00 31.23 191 TRP A C 1
ATOM 1517 O O . TRP A 1 191 ? -46.751 -25.423 -7.628 1.00 31.23 191 TRP A O 1
ATOM 1527 N N . LEU A 1 192 ? -48.120 -25.242 -5.850 1.00 35.38 192 LEU A N 1
ATOM 1528 C CA . LEU A 1 192 ? -49.180 -26.145 -6.277 1.00 35.38 192 LEU A CA 1
ATOM 1529 C C . LEU A 1 192 ? -50.517 -25.410 -6.093 1.00 35.38 192 LEU A C 1
ATOM 1531 O O . LEU A 1 192 ? -50.866 -25.022 -4.983 1.00 35.38 192 LEU A O 1
ATOM 1535 N N . PHE A 1 193 ? -51.229 -25.316 -7.217 1.00 32.69 193 PHE A N 1
ATOM 1536 C CA . PHE A 1 193 ? -52.674 -25.163 -7.422 1.00 32.69 193 PHE A CA 1
ATOM 1537 C C . PHE A 1 193 ? -53.407 -23.811 -7.281 1.00 32.69 193 PHE A C 1
ATOM 1539 O O . PHE A 1 193 ? -53.552 -23.251 -6.201 1.00 32.69 193 PHE A O 1
ATOM 1546 N N . ALA A 1 194 ? -54.052 -23.483 -8.413 1.00 35.66 194 ALA A N 1
ATOM 1547 C CA . ALA A 1 194 ? -55.489 -23.225 -8.615 1.00 35.66 194 ALA A CA 1
ATOM 1548 C C . ALA A 1 194 ? -55.895 -21.788 -8.986 1.00 35.66 194 ALA A C 1
ATOM 1550 O O . ALA A 1 194 ? -55.705 -20.844 -8.222 1.00 35.66 194 ALA A O 1
ATOM 1551 N N . GLY A 1 195 ? -56.525 -21.691 -10.162 1.00 35.28 195 GLY A N 1
ATOM 1552 C CA . GLY A 1 195 ? -57.129 -20.514 -10.780 1.00 35.28 195 GLY A CA 1
ATOM 1553 C C . GLY A 1 195 ? -57.289 -20.748 -12.271 1.00 35.28 195 GLY A C 1
ATOM 1554 O O . GLY A 1 195 ? -56.424 -20.244 -13.013 1.00 35.28 195 GLY A O 1
#

Sequence (195 aa):
MLEKKERAWAREMEALAEEKEELAAEVKHQRELHSVSQKDLDMMYAEYGMTSDDNQRLAKEKHWLITEGFGAFLTAVSQSEEFKSSLEQVYRAYRDVEYQAGLKDGYAYSAQGLGRKETPLYNSKAKKRLSKLDKEFGGKTPALLEKILERPMMSIDELKALLTPAGPSSPVSVWGCSCRELAPRLPGDFWLFAG

pLDDT: mean 74.51, std 19.71, range [28.97, 93.94]